Protein AF-A0A834DAV4-F1 (afdb_monomer_lite)

InterPro domains:
  IPR027073 5'-3' exoribonuclease [PTHR12341] (11-202)
  IPR041412 Xrn1, helical domain [PF17846] (49-202)

Structure (mmCIF, N/CA/C/O backbone):
data_AF-A0A834DAV4-F1
#
_entry.id   AF-A0A834DAV4-F1
#
loop_
_atom_site.group_PDB
_atom_site.id
_atom_site.type_symbol
_atom_site.label_atom_id
_atom_site.label_alt_id
_atom_site.label_comp_id
_atom_site.label_asym_id
_atom_site.label_entity_id
_atom_site.label_seq_id
_atom_site.pdbx_PDB_ins_code
_atom_site.Cartn_x
_atom_site.Cartn_y
_atom_site.Cartn_z
_atom_site.occupancy
_atom_site.B_iso_or_equiv
_atom_site.auth_seq_id
_atom_site.auth_comp_id
_atom_site.auth_asym_id
_atom_site.auth_atom_id
_atom_site.pdbx_PDB_model_num
ATOM 1 N N . MET A 1 1 ? -21.543 -25.242 -18.056 1.00 51.69 1 MET A N 1
ATOM 2 C CA . MET A 1 1 ? -21.067 -26.304 -17.140 1.00 51.69 1 MET A CA 1
ATOM 3 C C . MET A 1 1 ? -22.014 -26.368 -15.953 1.00 51.69 1 MET A C 1
ATOM 5 O O . MET A 1 1 ? -22.399 -25.315 -15.470 1.00 51.69 1 MET A O 1
ATOM 9 N N . SER A 1 2 ? -22.447 -27.563 -15.538 1.00 60.03 2 SER A N 1
ATOM 10 C CA . SER A 1 2 ? -23.365 -27.733 -14.397 1.00 60.03 2 SER A CA 1
ATOM 11 C C . SER A 1 2 ? -22.667 -27.377 -13.078 1.00 60.03 2 SER A C 1
ATOM 13 O O . SER A 1 2 ? -21.488 -27.689 -12.919 1.00 60.03 2 SER A O 1
ATOM 15 N N . ILE A 1 3 ? -23.386 -26.767 -12.129 1.00 62.50 3 ILE A N 1
ATOM 16 C CA . ILE A 1 3 ? -22.902 -26.415 -10.775 1.00 62.50 3 ILE A CA 1
ATOM 17 C C . ILE A 1 3 ? -22.269 -27.632 -10.075 1.00 62.50 3 ILE A C 1
ATOM 19 O O . ILE A 1 3 ? -21.216 -27.524 -9.452 1.00 62.50 3 ILE A O 1
ATOM 23 N N . ILE A 1 4 ? -22.832 -28.817 -10.315 1.00 68.12 4 ILE A N 1
ATOM 24 C CA . ILE A 1 4 ? -22.361 -30.104 -9.783 1.00 68.12 4 ILE A CA 1
ATOM 25 C C . ILE A 1 4 ? -20.950 -30.456 -10.294 1.00 68.12 4 ILE A C 1
ATOM 27 O O . ILE A 1 4 ? -20.169 -31.103 -9.597 1.00 68.12 4 ILE A O 1
ATOM 31 N N . GLN A 1 5 ? -20.598 -30.025 -11.510 1.00 53.84 5 GLN A N 1
ATOM 32 C CA . GLN A 1 5 ? -19.271 -30.253 -12.086 1.00 53.84 5 GLN A CA 1
ATOM 33 C C . GLN A 1 5 ? -18.218 -29.368 -11.403 1.00 53.84 5 GLN A C 1
ATOM 35 O O . GLN A 1 5 ? -17.127 -29.845 -11.099 1.00 53.84 5 GLN A O 1
ATOM 40 N N . MET A 1 6 ? -18.562 -28.111 -11.101 1.00 64.50 6 MET A N 1
ATOM 41 C CA . MET A 1 6 ? -17.663 -27.188 -10.399 1.00 64.50 6 MET A CA 1
ATOM 42 C C . MET A 1 6 ? -17.416 -27.623 -8.951 1.00 64.50 6 MET A C 1
ATOM 44 O O . MET A 1 6 ? -16.275 -27.583 -8.494 1.00 64.50 6 MET A O 1
ATOM 48 N N . GLU A 1 7 ? -18.443 -28.102 -8.241 1.00 66.50 7 GLU A N 1
ATOM 49 C CA . GLU A 1 7 ? -18.273 -28.638 -6.881 1.00 66.50 7 GLU A CA 1
ATOM 50 C C . GLU A 1 7 ? -17.397 -29.894 -6.858 1.00 66.50 7 GLU A C 1
ATOM 52 O O . GLU A 1 7 ? -16.486 -29.987 -6.033 1.00 66.50 7 GLU A O 1
ATOM 57 N N . LYS A 1 8 ? -17.580 -30.812 -7.819 1.00 68.75 8 LYS A N 1
ATOM 58 C CA . LYS A 1 8 ? -16.712 -31.993 -7.956 1.00 68.75 8 LYS A CA 1
ATOM 59 C C . LYS A 1 8 ? -15.264 -31.624 -8.255 1.00 68.75 8 LYS A C 1
ATOM 61 O O . LYS A 1 8 ? -14.354 -32.234 -7.694 1.00 68.75 8 LYS A O 1
ATOM 66 N N . GLU A 1 9 ? -15.024 -30.640 -9.118 1.00 69.69 9 GLU A N 1
ATOM 67 C CA . GLU A 1 9 ? -13.666 -30.170 -9.400 1.00 69.69 9 GLU A CA 1
ATOM 68 C C . GLU A 1 9 ? -13.027 -29.496 -8.180 1.00 69.69 9 GLU A C 1
ATOM 70 O O . GLU A 1 9 ? -11.840 -29.711 -7.918 1.00 69.69 9 GLU A O 1
ATOM 75 N N . ARG A 1 10 ? -13.810 -28.756 -7.384 1.00 67.25 10 ARG A N 1
ATOM 76 C CA . ARG A 1 10 ? -13.354 -28.129 -6.136 1.00 67.25 10 ARG A CA 1
ATOM 77 C C . ARG A 1 10 ? -12.989 -29.172 -5.075 1.00 67.25 10 ARG A C 1
ATOM 79 O O . ARG A 1 10 ? -11.910 -29.089 -4.485 1.00 67.25 10 ARG A O 1
ATOM 86 N N . GLU A 1 11 ? -13.810 -30.208 -4.896 1.00 70.00 11 GLU A N 1
ATOM 87 C CA . GLU A 1 11 ? -13.504 -31.334 -4.000 1.00 70.00 11 GLU A CA 1
ATOM 88 C C . GLU A 1 11 ? -12.298 -32.155 -4.469 1.00 70.00 11 GLU A C 1
ATOM 90 O O . GLU A 1 11 ? -11.466 -32.566 -3.655 1.00 70.00 11 GLU A O 1
ATOM 95 N N . LEU A 1 12 ? -12.165 -32.394 -5.777 1.00 65.62 12 LEU A N 1
ATOM 96 C CA . LEU A 1 12 ? -11.024 -33.118 -6.340 1.00 65.62 12 LEU A CA 1
ATOM 97 C C . LEU A 1 12 ? -9.718 -32.337 -6.164 1.00 65.62 12 LEU A C 1
ATOM 99 O O . LEU A 1 12 ? -8.702 -32.943 -5.810 1.00 65.62 12 LEU A O 1
ATOM 103 N N . ARG A 1 13 ? -9.739 -31.009 -6.341 1.00 65.38 13 ARG A N 1
ATOM 104 C CA . ARG A 1 13 ? -8.591 -30.132 -6.054 1.00 65.38 13 ARG A CA 1
ATOM 105 C C . ARG A 1 13 ? -8.224 -30.162 -4.571 1.00 65.38 13 ARG A C 1
ATOM 107 O O . ARG A 1 13 ? -7.056 -30.380 -4.250 1.00 65.38 13 ARG A O 1
ATOM 114 N N . PHE A 1 14 ? -9.211 -30.077 -3.678 1.00 62.59 14 PHE A N 1
ATOM 115 C CA . PHE A 1 14 ? -8.990 -30.174 -2.233 1.00 62.59 14 PHE A CA 1
ATOM 116 C C . PHE A 1 14 ? -8.409 -31.541 -1.821 1.00 62.59 14 PHE A C 1
ATOM 118 O O . PHE A 1 14 ? -7.424 -31.616 -1.088 1.00 62.59 14 PHE A O 1
ATOM 125 N N . ARG A 1 15 ? -8.926 -32.647 -2.375 1.00 58.00 15 ARG A N 1
ATOM 126 C CA . ARG A 1 15 ? -8.405 -34.006 -2.122 1.00 58.00 15 ARG A CA 1
ATOM 127 C C . ARG A 1 15 ? -7.003 -34.242 -2.685 1.00 58.00 15 ARG A C 1
ATOM 129 O O . ARG A 1 15 ? -6.257 -35.060 -2.139 1.00 58.00 15 ARG A O 1
ATOM 136 N N . ARG A 1 16 ? -6.643 -33.578 -3.787 1.00 56.94 16 ARG A N 1
ATOM 137 C CA . ARG A 1 16 ? -5.289 -33.630 -4.364 1.00 56.94 16 ARG A CA 1
ATOM 138 C C . ARG A 1 16 ? -4.299 -32.850 -3.492 1.00 56.94 16 ARG A C 1
ATOM 140 O O . ARG A 1 16 ? -3.181 -33.314 -3.295 1.00 56.94 16 ARG A O 1
ATOM 147 N N . PHE A 1 17 ? -4.752 -31.751 -2.886 1.00 50.38 17 PHE A N 1
ATOM 148 C CA . PHE A 1 17 ? -4.001 -30.982 -1.893 1.00 50.38 17 PHE A CA 1
ATOM 149 C C . PHE A 1 17 ? -3.752 -31.775 -0.596 1.00 50.38 17 PHE A C 1
ATOM 151 O O . PHE A 1 17 ? -2.614 -31.838 -0.132 1.00 50.38 17 PHE A O 1
ATOM 158 N N . SER A 1 18 ? -4.756 -32.482 -0.056 1.00 50.47 18 SER A N 1
ATOM 159 C CA . SER A 1 18 ? -4.581 -33.304 1.159 1.00 50.47 18 SER A CA 1
ATOM 160 C C . SER A 1 18 ? -3.592 -34.466 0.984 1.00 50.47 18 SER A C 1
ATOM 162 O O . SER A 1 18 ? -2.931 -34.855 1.943 1.00 50.47 18 SER A O 1
ATOM 164 N N . ARG A 1 19 ? -3.457 -35.018 -0.232 1.00 44.16 19 ARG A N 1
ATOM 165 C CA . ARG A 1 19 ? -2.537 -36.135 -0.517 1.00 44.16 19 ARG A CA 1
ATOM 166 C C . ARG A 1 19 ? -1.068 -35.721 -0.623 1.00 44.16 19 ARG A C 1
ATOM 168 O O . ARG A 1 19 ? -0.205 -36.511 -0.258 1.00 44.16 19 ARG A O 1
ATOM 175 N N . ASN A 1 20 ? -0.774 -34.489 -1.034 1.00 42.50 20 ASN A N 1
ATOM 176 C CA . ASN A 1 20 ? 0.607 -34.009 -1.166 1.00 42.50 20 ASN A CA 1
ATOM 177 C C . ASN A 1 20 ? 1.253 -33.583 0.170 1.00 42.50 20 ASN A C 1
ATOM 179 O O . ASN A 1 20 ? 2.425 -33.219 0.185 1.00 42.50 20 ASN A O 1
ATOM 183 N N . LYS A 1 21 ? 0.528 -33.659 1.299 1.00 45.28 21 LYS A N 1
ATOM 184 C CA . LYS A 1 21 ? 1.046 -33.339 2.645 1.00 45.28 21 LYS A CA 1
ATOM 185 C C . LYS A 1 21 ? 1.577 -34.558 3.424 1.00 45.28 21 LYS A C 1
ATOM 187 O O . LYS A 1 21 ? 1.948 -34.425 4.584 1.00 45.28 21 LYS A O 1
ATOM 192 N N . LEU A 1 22 ? 1.670 -35.732 2.796 1.00 36.97 22 LEU A N 1
ATOM 193 C CA . LEU A 1 22 ? 2.363 -36.908 3.340 1.00 36.97 22 LEU A CA 1
ATOM 194 C C . LEU A 1 22 ? 3.780 -37.010 2.751 1.00 36.97 22 LEU A C 1
ATOM 196 O O . LEU A 1 22 ? 4.128 -37.966 2.067 1.00 36.97 22 LEU A O 1
ATOM 200 N N . ILE A 1 23 ? 4.610 -36.000 3.020 1.00 34.94 23 ILE A N 1
ATOM 201 C CA . ILE A 1 23 ? 6.067 -36.154 2.961 1.00 34.94 23 ILE A CA 1
ATOM 202 C C . ILE A 1 23 ? 6.511 -36.464 4.389 1.00 34.94 23 ILE A C 1
ATOM 204 O O . ILE A 1 23 ? 6.337 -35.663 5.305 1.00 34.94 23 ILE A O 1
ATOM 208 N N . SER A 1 24 ? 7.013 -37.681 4.574 1.00 29.27 24 SER A N 1
ATOM 209 C CA . SER A 1 24 ? 7.481 -38.231 5.840 1.00 29.27 24 SER A CA 1
ATOM 210 C C . SER A 1 24 ? 8.585 -37.370 6.458 1.00 29.27 24 SER A C 1
ATOM 212 O O . SER A 1 24 ? 9.672 -37.251 5.890 1.00 29.27 24 SER A O 1
ATOM 214 N N . TYR A 1 25 ? 8.350 -36.847 7.660 1.00 23.45 25 TYR A N 1
ATOM 215 C CA . TYR A 1 25 ? 9.432 -36.436 8.551 1.00 23.45 25 TYR A CA 1
ATOM 216 C C . TYR A 1 25 ? 10.154 -37.698 9.041 1.00 23.45 25 TYR A C 1
ATOM 218 O O . TYR A 1 25 ? 9.679 -38.383 9.942 1.00 23.45 25 TYR A O 1
ATOM 226 N N . SER A 1 26 ? 11.293 -38.021 8.426 1.00 26.39 26 SER A N 1
ATOM 227 C CA . SER A 1 26 ? 12.244 -38.996 8.963 1.00 26.39 26 SER A CA 1
ATOM 228 C C . SER A 1 26 ? 13.345 -38.242 9.701 1.00 26.39 26 SER A C 1
ATOM 230 O O . SER A 1 26 ? 14.258 -37.695 9.083 1.00 26.39 26 SER A O 1
ATOM 232 N N . SER A 1 27 ? 13.267 -38.231 11.027 1.00 27.52 27 SER A N 1
ATOM 233 C CA . SER A 1 27 ? 14.331 -37.768 11.916 1.00 27.52 27 SER A CA 1
ATOM 234 C C . SER A 1 27 ? 15.595 -38.608 11.692 1.00 27.52 27 SER A C 1
ATOM 236 O O . SER A 1 27 ? 15.586 -39.812 11.942 1.00 27.52 27 SER A O 1
ATOM 238 N N . LYS A 1 28 ? 16.691 -37.999 11.226 1.00 28.41 28 LYS A N 1
ATOM 239 C CA . LYS A 1 28 ? 18.033 -38.603 11.291 1.00 28.41 28 LYS A CA 1
ATOM 240 C C . LYS A 1 28 ? 18.789 -37.995 12.479 1.00 28.41 28 LYS A C 1
ATOM 242 O O . LYS A 1 28 ? 18.906 -36.771 12.524 1.00 28.41 28 LYS A O 1
ATOM 247 N N . PRO A 1 29 ? 19.284 -38.799 13.436 1.00 27.34 29 PRO A N 1
ATOM 248 C CA . PRO A 1 29 ? 20.088 -38.292 14.536 1.00 27.34 29 PRO A CA 1
ATOM 249 C C . PRO A 1 29 ? 21.519 -37.964 14.093 1.00 27.34 29 PRO A C 1
ATOM 251 O O . PRO A 1 29 ? 22.099 -38.594 13.209 1.00 27.34 29 PRO A O 1
ATOM 254 N N . MET A 1 30 ? 22.053 -36.942 14.753 1.00 27.06 30 MET A N 1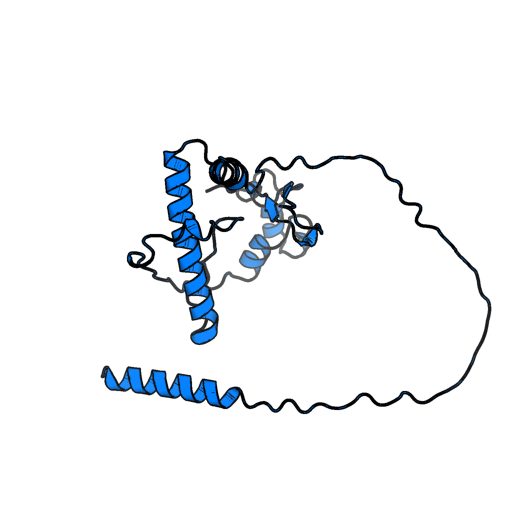
ATOM 255 C CA . MET A 1 30 ? 23.388 -36.367 14.634 1.00 27.06 30 MET A CA 1
ATOM 256 C C . MET A 1 30 ? 24.474 -37.409 14.962 1.00 27.06 30 MET A C 1
ATOM 258 O O . MET A 1 30 ? 24.457 -37.984 16.048 1.00 27.06 30 MET A O 1
ATOM 262 N N . SER A 1 31 ? 25.425 -37.640 14.048 1.00 30.66 31 SER A N 1
ATOM 263 C CA . SER A 1 31 ? 26.577 -38.529 14.266 1.00 30.66 31 SER A CA 1
ATOM 264 C C . SER A 1 31 ? 27.885 -37.884 13.793 1.00 30.66 31 SER A C 1
ATOM 266 O O . SER A 1 31 ? 28.116 -37.751 12.598 1.00 30.66 31 SER A O 1
ATOM 268 N N . GLN A 1 32 ? 28.687 -37.493 14.787 1.00 27.30 32 GLN A N 1
ATOM 269 C CA . GLN A 1 32 ? 30.148 -37.615 14.942 1.00 27.30 32 GLN A CA 1
ATOM 270 C C . GLN A 1 32 ? 31.076 -37.360 13.731 1.00 27.30 32 GLN A C 1
ATOM 272 O O . GLN A 1 32 ? 31.129 -38.134 12.781 1.00 27.30 32 GLN A O 1
ATOM 277 N N . ASN A 1 33 ? 31.912 -36.319 13.863 1.00 31.66 33 ASN A N 1
ATOM 278 C CA . ASN A 1 33 ? 33.100 -36.067 13.037 1.00 31.66 33 ASN A CA 1
ATOM 279 C C . ASN A 1 33 ? 34.268 -37.005 13.425 1.00 31.66 33 ASN A C 1
ATOM 281 O O . ASN A 1 33 ? 34.435 -37.271 14.619 1.00 31.66 33 ASN A O 1
ATOM 285 N N . PRO A 1 34 ? 35.125 -37.438 12.477 1.00 34.03 34 PRO A N 1
ATOM 286 C CA . PRO A 1 34 ? 36.364 -38.157 12.779 1.00 34.03 34 PRO A CA 1
ATOM 287 C C . PRO A 1 34 ? 37.565 -37.203 13.022 1.00 34.03 34 PRO A C 1
ATOM 289 O O . PRO A 1 34 ? 37.498 -36.035 12.630 1.00 34.03 34 PRO A O 1
ATOM 292 N N . PRO A 1 35 ? 38.662 -37.669 13.664 1.00 32.78 35 PRO A N 1
ATOM 293 C CA . PRO A 1 35 ? 39.724 -36.802 14.188 1.00 32.78 35 PRO A CA 1
ATOM 294 C C . PRO A 1 35 ? 41.023 -36.729 13.349 1.00 32.78 35 PRO A C 1
ATOM 296 O O . PRO A 1 35 ? 41.361 -37.663 12.628 1.00 32.78 35 PRO A O 1
ATOM 299 N N . ASN A 1 36 ? 41.791 -35.661 13.643 1.00 30.02 36 ASN A N 1
ATOM 300 C CA . ASN A 1 36 ? 43.249 -35.425 13.493 1.00 30.02 36 ASN A CA 1
ATOM 301 C C . ASN A 1 36 ? 43.819 -35.201 12.068 1.00 30.02 36 ASN A C 1
ATOM 303 O O . ASN A 1 36 ? 43.367 -35.811 11.116 1.00 30.02 36 ASN A O 1
ATOM 307 N N . SER A 1 37 ? 44.822 -34.338 11.821 1.00 29.34 37 SER A N 1
ATOM 308 C CA . SER A 1 37 ? 45.922 -33.844 12.675 1.00 29.34 37 SER A CA 1
ATOM 309 C C . SER A 1 37 ? 46.543 -32.503 12.209 1.00 29.34 37 SER A C 1
ATOM 311 O O . SER A 1 37 ? 46.790 -32.320 11.023 1.00 29.34 37 SER A O 1
ATOM 313 N N . LEU A 1 38 ? 46.873 -31.653 13.193 1.00 26.12 38 LEU A N 1
ATOM 314 C CA . LEU A 1 38 ? 48.072 -30.802 13.383 1.00 26.12 38 LEU A CA 1
ATOM 315 C C . LEU A 1 38 ? 48.758 -30.104 12.185 1.00 26.12 38 LEU A C 1
ATOM 317 O O . LEU A 1 38 ? 49.447 -30.739 11.394 1.00 26.12 38 LEU A O 1
ATOM 321 N N . ASN A 1 39 ? 48.794 -28.764 12.237 1.00 27.41 39 ASN A N 1
ATOM 322 C CA . ASN A 1 39 ? 50.072 -28.041 12.288 1.00 27.41 39 ASN A CA 1
ATOM 323 C C . ASN A 1 39 ? 49.925 -26.668 12.972 1.00 27.41 39 ASN A C 1
ATOM 325 O O . ASN A 1 39 ? 48.984 -25.922 12.715 1.00 27.41 39 ASN A O 1
ATOM 329 N N . GLN A 1 40 ? 50.849 -26.389 13.891 1.00 23.59 40 GLN A N 1
ATOM 330 C CA . GLN A 1 40 ? 50.946 -25.188 14.724 1.00 23.59 40 GLN A CA 1
ATOM 331 C C . GLN A 1 40 ? 51.650 -24.056 13.962 1.00 23.59 40 GLN A C 1
ATOM 333 O O . GLN A 1 40 ? 52.611 -24.334 13.253 1.00 23.59 40 GLN A O 1
ATOM 338 N N . SER A 1 41 ? 51.264 -22.795 14.193 1.00 27.03 41 SER A N 1
ATOM 339 C CA . SER A 1 41 ? 52.201 -21.779 14.706 1.00 27.03 41 SER A CA 1
ATOM 340 C C . SER A 1 41 ? 51.514 -20.438 15.013 1.00 27.03 41 SER A C 1
ATOM 342 O O . SER A 1 41 ? 50.825 -19.867 14.174 1.00 27.03 41 SER A O 1
ATOM 344 N N . SER A 1 42 ? 51.849 -19.927 16.204 1.00 27.42 42 SER A N 1
ATOM 345 C CA . SER A 1 42 ? 51.945 -18.520 16.642 1.00 27.42 42 SER A CA 1
ATOM 346 C C . SER A 1 42 ? 50.684 -17.646 16.733 1.00 27.42 42 SER A C 1
ATOM 348 O O . SER A 1 42 ? 50.169 -17.123 15.750 1.00 27.42 42 SER A O 1
ATOM 350 N N . ALA A 1 43 ? 50.291 -17.424 17.990 1.00 26.67 43 ALA A N 1
ATOM 351 C CA . ALA A 1 43 ? 49.326 -16.453 18.479 1.00 26.67 43 ALA A CA 1
ATOM 352 C C . ALA A 1 43 ? 49.802 -15.000 18.313 1.00 26.67 43 ALA A C 1
ATOM 354 O O . ALA A 1 43 ? 50.964 -14.686 18.574 1.00 26.67 43 ALA A O 1
ATOM 355 N N . VAL A 1 44 ? 48.864 -14.117 17.963 1.00 27.95 44 VAL A N 1
ATOM 356 C CA . VAL A 1 44 ? 48.928 -12.680 18.248 1.00 27.95 44 VAL A CA 1
ATOM 357 C C . VAL A 1 44 ? 47.553 -12.281 18.780 1.00 27.95 44 VAL A C 1
ATOM 359 O O . VAL A 1 44 ? 46.574 -12.241 18.036 1.00 27.95 44 VAL A O 1
ATOM 362 N N . ASP A 1 45 ? 47.484 -12.044 20.086 1.00 26.64 45 ASP A N 1
ATOM 363 C CA . ASP A 1 45 ? 46.301 -11.555 20.786 1.00 26.64 45 ASP A CA 1
ATOM 364 C C . ASP A 1 45 ? 46.032 -10.093 20.396 1.00 26.64 45 ASP A C 1
ATOM 366 O O . ASP A 1 45 ? 46.784 -9.191 20.763 1.00 26.64 45 ASP A O 1
ATOM 370 N N . ILE A 1 46 ? 44.940 -9.837 19.670 1.00 34.53 46 ILE A N 1
ATOM 371 C CA . ILE A 1 46 ? 44.350 -8.496 19.561 1.00 34.53 46 ILE A CA 1
ATOM 372 C C . ILE A 1 46 ? 43.043 -8.520 20.342 1.00 34.53 46 ILE A C 1
ATOM 374 O O . ILE A 1 46 ? 41.962 -8.807 19.832 1.00 34.53 46 ILE A O 1
ATOM 378 N N . GLN A 1 47 ? 43.172 -8.235 21.630 1.00 32.66 47 GLN A N 1
ATOM 379 C CA . GLN A 1 47 ? 42.063 -8.022 22.540 1.00 32.66 47 GLN A CA 1
ATOM 380 C C . GLN A 1 47 ? 41.598 -6.566 22.410 1.00 32.66 47 GLN A C 1
ATOM 382 O O . GLN A 1 47 ? 41.916 -5.720 23.241 1.00 32.66 47 GLN A O 1
ATOM 387 N N . THR A 1 48 ? 40.857 -6.242 21.348 1.00 28.58 48 THR A N 1
ATOM 388 C CA . THR A 1 48 ? 40.152 -4.954 21.279 1.00 28.58 48 THR A CA 1
ATOM 389 C C . THR A 1 48 ? 38.810 -5.091 21.985 1.00 28.58 48 THR A C 1
ATOM 391 O O . THR A 1 48 ? 37.824 -5.568 21.427 1.00 28.58 48 THR A O 1
ATOM 394 N N . GLN A 1 49 ? 38.798 -4.670 23.250 1.00 30.48 49 GLN A N 1
ATOM 395 C CA . GLN A 1 49 ? 37.593 -4.291 23.979 1.00 30.48 49 GLN A CA 1
ATOM 396 C C . GLN A 1 49 ? 36.758 -3.337 23.111 1.00 30.48 49 GLN A C 1
ATOM 398 O O . GLN A 1 49 ? 37.165 -2.202 22.869 1.00 30.48 49 GLN A O 1
ATOM 403 N N . MET A 1 50 ? 35.565 -3.758 22.681 1.00 28.80 50 MET A N 1
ATOM 404 C CA . MET A 1 50 ? 34.517 -2.803 22.322 1.00 28.80 50 MET A CA 1
ATOM 405 C C . MET A 1 50 ? 34.025 -2.163 23.619 1.00 28.80 50 MET A C 1
ATOM 407 O O . MET A 1 50 ? 33.082 -2.625 24.256 1.00 28.80 50 MET A O 1
ATOM 411 N N . HIS A 1 51 ? 34.733 -1.118 24.034 1.00 26.52 51 HIS A N 1
ATOM 412 C CA . HIS A 1 51 ? 34.261 -0.161 25.014 1.00 26.52 51 HIS A CA 1
ATOM 413 C C . HIS A 1 51 ? 33.010 0.505 24.434 1.00 26.52 51 HIS A C 1
ATOM 415 O O . HIS A 1 51 ? 33.082 1.229 23.440 1.00 26.52 51 HIS A O 1
ATOM 421 N N . CYS A 1 52 ? 31.854 0.225 25.031 1.00 30.81 52 CYS A N 1
ATOM 422 C CA . CYS A 1 52 ? 30.594 0.872 24.703 1.00 30.81 52 CYS A CA 1
ATOM 423 C C . CYS A 1 52 ? 30.772 2.378 24.926 1.00 30.81 52 CYS A C 1
ATOM 425 O O . CYS A 1 52 ? 30.862 2.828 26.066 1.00 30.81 52 CYS A O 1
ATOM 427 N N . ILE A 1 53 ? 30.872 3.163 23.855 1.00 33.78 53 ILE A N 1
ATOM 428 C CA . ILE A 1 53 ? 30.731 4.612 23.969 1.00 33.78 53 ILE A CA 1
ATOM 429 C C . ILE A 1 53 ? 29.232 4.878 24.069 1.00 33.78 53 ILE A C 1
ATOM 431 O O . ILE A 1 53 ? 28.526 4.987 23.068 1.00 33.78 53 ILE A O 1
ATOM 435 N N . ASP A 1 54 ? 28.759 4.909 25.312 1.00 43.09 54 ASP A N 1
ATOM 436 C CA . ASP A 1 54 ? 27.474 5.477 25.690 1.00 43.09 54 ASP A CA 1
ATOM 437 C C . ASP A 1 54 ? 27.506 6.970 25.342 1.00 43.09 54 ASP A C 1
ATOM 439 O O . ASP A 1 54 ? 28.113 7.788 26.033 1.00 43.09 54 ASP A O 1
ATOM 443 N N . THR A 1 55 ? 26.941 7.311 24.186 1.00 33.31 55 THR A N 1
ATOM 444 C CA . THR A 1 55 ? 26.716 8.696 23.779 1.00 33.31 55 THR A CA 1
ATOM 445 C C . THR A 1 55 ? 25.274 8.850 23.334 1.00 33.31 55 THR A C 1
ATOM 447 O O . THR A 1 55 ? 24.890 8.463 22.235 1.00 33.31 55 THR A O 1
ATOM 450 N N . GLY A 1 56 ? 24.487 9.473 24.208 1.00 33.66 56 GLY A N 1
ATOM 451 C CA . GLY A 1 56 ? 23.286 10.203 23.825 1.00 33.66 56 GLY A CA 1
ATOM 452 C C . GLY A 1 56 ? 21.986 9.437 24.014 1.00 33.66 56 GLY A C 1
ATOM 453 O O . GLY A 1 56 ? 21.452 8.828 23.091 1.00 33.66 56 GLY A O 1
ATOM 454 N N . THR A 1 57 ? 21.408 9.594 25.200 1.00 38.66 57 THR A N 1
ATOM 455 C CA . THR A 1 57 ? 19.984 9.441 25.498 1.00 38.66 57 THR A CA 1
ATOM 456 C C . THR A 1 57 ? 19.116 10.328 24.592 1.00 38.66 57 THR A C 1
ATOM 458 O O . THR A 1 57 ? 18.550 11.327 25.024 1.00 38.66 57 THR A O 1
ATOM 461 N N . ASN A 1 58 ? 18.909 9.932 23.337 1.00 43.84 58 ASN A N 1
ATOM 462 C CA . ASN A 1 58 ? 17.664 10.255 22.646 1.00 43.84 58 ASN A CA 1
ATOM 463 C C . ASN A 1 58 ? 16.636 9.219 23.090 1.00 43.84 58 ASN A C 1
ATOM 465 O O . ASN A 1 58 ? 16.336 8.267 22.369 1.00 43.84 58 ASN A O 1
ATOM 469 N N . ALA A 1 59 ? 16.139 9.372 24.321 1.00 46.03 59 ALA A N 1
ATOM 470 C CA . ALA A 1 59 ? 14.946 8.666 24.753 1.00 46.03 59 ALA A CA 1
ATOM 471 C C . ALA A 1 59 ? 13.837 9.058 23.771 1.00 46.03 59 ALA A C 1
ATOM 473 O O . ALA A 1 59 ? 13.322 10.173 23.819 1.00 46.03 59 ALA A O 1
ATOM 474 N N . ASN A 1 60 ? 13.550 8.179 22.812 1.00 59.59 60 ASN A N 1
ATOM 475 C CA . ASN A 1 60 ? 12.453 8.355 21.879 1.00 59.59 60 ASN A CA 1
ATOM 476 C C . ASN A 1 60 ? 11.181 8.363 22.732 1.00 59.59 60 ASN A C 1
ATOM 478 O O . ASN A 1 60 ? 10.756 7.320 23.227 1.00 59.59 60 ASN A O 1
ATOM 482 N N . VAL A 1 61 ? 10.685 9.562 23.044 1.00 71.81 61 VAL A N 1
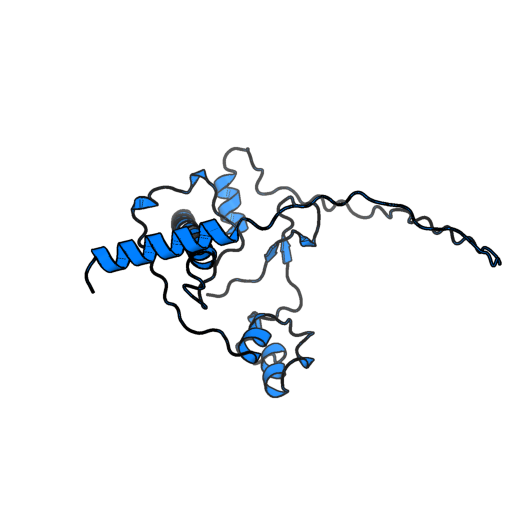ATOM 483 C CA . VAL A 1 61 ? 9.530 9.743 23.919 1.00 71.81 61 VAL A CA 1
ATOM 484 C C . VAL A 1 61 ? 8.360 9.042 23.248 1.00 71.81 61 VAL A C 1
ATOM 486 O O . VAL A 1 61 ? 8.004 9.397 22.127 1.00 71.81 61 VAL A O 1
ATOM 489 N N . ASP A 1 62 ? 7.772 8.053 23.923 1.00 81.69 62 ASP A N 1
ATOM 490 C CA . ASP A 1 62 ? 6.557 7.400 23.444 1.00 81.69 62 ASP A CA 1
ATOM 491 C C . ASP A 1 62 ? 5.426 8.437 23.398 1.00 81.69 62 ASP A C 1
ATOM 493 O O . ASP A 1 62 ? 4.866 8.837 24.421 1.00 81.69 62 ASP A O 1
ATOM 497 N N . LYS A 1 63 ? 5.148 8.931 22.191 1.00 83.69 63 LYS A N 1
ATOM 498 C CA . LYS A 1 63 ? 4.112 9.931 21.919 1.00 83.69 63 LYS A CA 1
ATOM 499 C C . LYS A 1 63 ? 2.713 9.322 21.941 1.00 83.69 63 LYS A C 1
ATOM 501 O O . LYS A 1 63 ? 1.757 9.998 22.323 1.00 83.69 63 LYS A O 1
ATOM 506 N N . ILE A 1 64 ? 2.593 8.048 21.571 1.00 85.75 64 ILE A N 1
ATOM 507 C CA . ILE A 1 64 ? 1.310 7.351 21.466 1.00 85.75 64 ILE A CA 1
ATOM 508 C C . ILE A 1 64 ? 0.811 6.965 22.857 1.00 85.75 64 ILE A C 1
ATOM 510 O O . ILE A 1 64 ? -0.376 7.149 23.153 1.00 85.75 64 ILE A O 1
ATOM 514 N N . LYS A 1 65 ? 1.711 6.489 23.727 1.00 88.44 65 LYS A N 1
ATOM 515 C CA . LYS A 1 65 ? 1.403 6.033 25.091 1.00 88.44 65 LYS A CA 1
ATOM 516 C C . LYS A 1 65 ? 0.266 5.017 25.095 1.00 88.44 65 LYS A C 1
ATOM 518 O O . LYS A 1 65 ? -0.856 5.301 25.531 1.00 88.44 65 LYS A O 1
ATOM 523 N N . LEU A 1 66 ? 0.543 3.844 24.530 1.00 86.94 66 LEU A N 1
ATOM 524 C CA . LEU A 1 66 ? -0.433 2.757 24.448 1.00 86.94 66 LEU A CA 1
ATOM 525 C C . LEU A 1 66 ? -0.940 2.385 25.852 1.00 86.94 66 LEU A C 1
ATOM 527 O O . LEU A 1 66 ? -0.152 2.157 26.764 1.00 86.94 66 LEU A O 1
ATOM 531 N N . GLY A 1 67 ? -2.265 2.318 26.017 1.00 85.25 67 GLY A N 1
ATOM 532 C CA . GLY A 1 67 ? -2.917 1.990 27.293 1.00 85.25 67 GLY A CA 1
ATOM 533 C C . GLY A 1 67 ? -3.392 3.196 28.114 1.00 85.25 67 GLY A C 1
ATOM 534 O O . GLY A 1 67 ? -4.225 3.024 29.001 1.00 85.25 67 GLY A O 1
ATOM 535 N N . GLU A 1 68 ? -2.958 4.418 27.795 1.00 91.88 68 GLU A N 1
ATOM 536 C CA . GLU A 1 68 ? -3.471 5.640 28.432 1.00 91.88 68 GLU A CA 1
ATOM 537 C C . GLU A 1 68 ? -4.707 6.189 27.708 1.00 91.88 68 GLU A C 1
ATOM 539 O O . GLU A 1 68 ? -4.811 6.092 26.489 1.00 91.88 68 GLU A O 1
ATOM 544 N N . LYS A 1 69 ? -5.631 6.850 28.418 1.00 92.69 69 LYS A N 1
ATOM 545 C CA . LYS A 1 69 ? -6.819 7.463 27.791 1.00 92.69 69 LYS A CA 1
ATOM 546 C C . LYS A 1 69 ? -6.422 8.318 26.570 1.00 92.69 69 LYS A C 1
ATOM 548 O O . LYS A 1 69 ? -5.490 9.122 26.639 1.00 92.69 69 LYS A O 1
ATOM 553 N N . GLY A 1 70 ? -7.119 8.129 25.450 1.00 88.38 70 GLY A N 1
ATOM 554 C CA . GLY A 1 70 ? -6.834 8.833 24.195 1.00 88.38 70 GLY A CA 1
ATOM 555 C C . GLY A 1 70 ? -5.707 8.227 23.336 1.00 88.38 70 GLY A C 1
ATOM 556 O O . GLY A 1 70 ? -5.217 8.889 22.424 1.00 88.38 70 GLY A O 1
ATOM 557 N N . TRP A 1 71 ? -5.205 7.025 23.660 1.00 90.06 71 TRP A N 1
ATOM 558 C CA . TRP A 1 71 ? -4.079 6.404 22.941 1.00 90.06 71 TRP A CA 1
ATOM 559 C C . TRP A 1 71 ? -4.389 6.096 21.475 1.00 90.06 71 TRP A C 1
ATOM 561 O O . TRP A 1 71 ? -3.494 6.147 20.633 1.00 90.06 71 TRP A O 1
ATOM 571 N N . LYS A 1 72 ? -5.646 5.775 21.165 1.00 87.69 72 LYS A N 1
ATOM 572 C CA . LYS A 1 72 ? -6.066 5.353 19.830 1.00 87.69 72 LYS A CA 1
ATOM 573 C C . LYS A 1 72 ? -6.092 6.544 18.878 1.00 87.69 72 LYS A C 1
ATOM 575 O O . LYS A 1 72 ? -5.535 6.478 17.789 1.00 87.69 72 LYS A O 1
ATOM 580 N N . GLU A 1 73 ? -6.637 7.659 19.340 1.00 87.88 73 GLU A N 1
ATOM 581 C CA . GLU A 1 73 ? -6.676 8.940 18.643 1.00 87.88 73 GLU A CA 1
ATOM 582 C C . GLU A 1 73 ? -5.255 9.448 18.369 1.00 87.88 73 GLU A C 1
ATOM 584 O O . GLU A 1 73 ? -4.939 9.813 17.238 1.00 87.88 73 GLU A O 1
ATOM 589 N N . ARG A 1 74 ? -4.358 9.380 19.367 1.00 90.12 74 ARG A N 1
ATOM 590 C CA . ARG A 1 74 ? -2.936 9.727 19.182 1.00 90.12 74 ARG A CA 1
ATOM 591 C C . ARG A 1 74 ? -2.247 8.825 18.162 1.00 90.12 74 ARG A C 1
ATOM 593 O O . ARG A 1 74 ? -1.494 9.325 17.333 1.00 90.12 74 ARG A O 1
ATOM 600 N N . PHE A 1 75 ? -2.510 7.517 18.200 1.00 90.25 75 PHE A N 1
ATOM 601 C CA . PHE A 1 75 ? -1.943 6.577 17.236 1.00 90.25 75 PHE A CA 1
ATOM 602 C C . PHE A 1 75 ? -2.346 6.928 15.803 1.00 90.25 75 PHE A C 1
ATOM 604 O O . PHE A 1 75 ? -1.479 7.016 14.938 1.00 90.25 75 PHE A O 1
ATOM 611 N N . TYR A 1 76 ? -3.637 7.152 15.54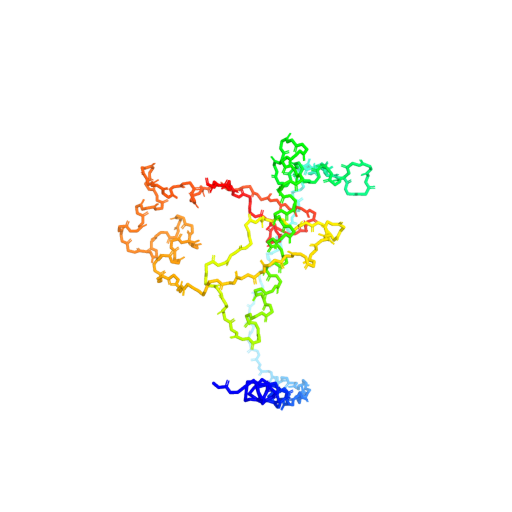6 1.00 88.56 76 TYR A N 1
ATOM 612 C CA . TYR A 1 76 ? -4.105 7.459 14.195 1.00 88.56 76 TYR A CA 1
ATOM 613 C C . TYR A 1 76 ? -3.645 8.832 13.709 1.00 88.56 76 TYR A C 1
ATOM 615 O O . TYR A 1 76 ? -3.177 8.939 12.577 1.00 88.56 76 TYR A O 1
ATOM 623 N N . ALA A 1 77 ? -3.673 9.850 14.570 1.00 88.00 77 ALA A N 1
ATOM 624 C CA . ALA A 1 77 ? -3.146 11.170 14.233 1.00 88.00 77 ALA A CA 1
ATOM 625 C C . ALA A 1 77 ? -1.648 11.119 13.881 1.00 88.00 77 ALA A C 1
ATOM 627 O O . ALA A 1 77 ? -1.209 11.756 12.928 1.00 88.00 77 ALA A O 1
ATOM 628 N N . GLU A 1 78 ? -0.854 10.331 14.614 1.00 87.88 78 GLU A N 1
ATOM 629 C CA . GLU A 1 78 ? 0.590 10.240 14.381 1.00 87.88 78 GLU A CA 1
ATOM 630 C C . GLU A 1 78 ? 0.961 9.336 13.197 1.00 87.88 78 GLU A C 1
ATOM 632 O O . GLU A 1 78 ? 1.836 9.688 12.410 1.00 87.88 78 GLU A O 1
ATOM 637 N N . LYS A 1 79 ? 0.347 8.152 13.083 1.00 88.19 79 LYS A N 1
ATOM 638 C CA . LYS A 1 79 ? 0.768 7.108 12.129 1.00 88.19 79 LYS A CA 1
ATOM 639 C C . LYS A 1 79 ? 0.064 7.178 10.780 1.00 88.19 79 LYS A C 1
ATOM 641 O O . LYS A 1 79 ? 0.603 6.674 9.797 1.00 88.19 79 LYS A O 1
ATOM 646 N N . PHE A 1 80 ? -1.125 7.771 10.745 1.00 85.81 80 PHE A N 1
ATOM 647 C CA . PHE A 1 80 ? -1.924 7.942 9.532 1.00 85.81 80 PHE A CA 1
ATOM 648 C C . PHE A 1 80 ? -2.056 9.416 9.126 1.00 85.81 80 PHE A C 1
ATOM 650 O O . PHE A 1 80 ? -2.722 9.700 8.137 1.00 85.81 80 PHE A O 1
ATOM 657 N N . GLU A 1 81 ? -1.420 10.333 9.869 1.00 84.19 81 GLU A N 1
ATOM 658 C CA . GLU A 1 81 ? -1.355 11.776 9.584 1.00 84.19 81 GLU A CA 1
ATOM 659 C C . GLU A 1 81 ? -2.733 12.459 9.453 1.00 84.19 81 GLU A C 1
ATOM 661 O O . GLU A 1 81 ? -2.850 13.529 8.854 1.00 84.19 81 GLU A O 1
ATOM 666 N N . ALA A 1 82 ? -3.777 11.866 10.046 1.00 80.06 82 ALA A N 1
ATOM 667 C CA . ALA A 1 82 ? -5.142 12.385 10.004 1.00 80.06 82 ALA A CA 1
ATOM 668 C C . ALA A 1 82 ? -5.251 13.721 10.759 1.00 80.06 82 ALA A C 1
ATOM 670 O O . ALA A 1 82 ? -4.898 13.802 11.939 1.00 80.06 82 ALA A O 1
ATOM 671 N N . GLN A 1 83 ? -5.757 14.761 10.090 1.00 79.31 83 GLN A N 1
ATOM 672 C CA . GLN A 1 83 ? -5.832 16.121 10.645 1.00 79.31 83 GLN A CA 1
ATOM 673 C C . GLN A 1 83 ? -7.178 16.415 11.313 1.00 79.31 83 GLN A C 1
ATOM 675 O O . GLN A 1 83 ? -7.263 17.257 12.207 1.00 79.31 83 GLN A O 1
ATOM 680 N N . THR A 1 84 ? -8.240 15.735 10.876 1.00 86.06 84 THR A N 1
ATOM 681 C CA . THR A 1 84 ? -9.610 15.929 11.375 1.00 86.06 84 THR A CA 1
ATOM 682 C C . THR A 1 84 ? -10.234 14.607 11.815 1.00 86.06 84 THR A C 1
ATOM 684 O O . THR A 1 84 ? -9.817 13.534 11.379 1.00 86.06 84 THR A O 1
ATOM 687 N N . GLU A 1 85 ? -11.243 14.674 12.683 1.00 83.56 85 GLU A N 1
ATOM 688 C CA . GLU A 1 85 ? -11.954 13.489 13.178 1.00 83.56 85 GLU A CA 1
ATOM 689 C C . GLU A 1 85 ? -12.667 12.734 12.041 1.00 83.56 85 GLU A C 1
ATOM 691 O O . GLU A 1 85 ? -12.511 11.519 11.916 1.00 83.56 85 GLU A O 1
ATOM 696 N N . ASP A 1 86 ? -13.334 13.460 11.138 1.00 86.38 86 ASP A N 1
ATOM 697 C CA . ASP A 1 86 ? -13.998 12.884 9.959 1.00 86.38 86 ASP A CA 1
ATOM 698 C C . ASP A 1 86 ? -13.003 12.200 9.006 1.00 86.38 86 ASP A C 1
ATOM 700 O O . ASP A 1 86 ? -13.260 11.121 8.461 1.00 86.38 86 ASP A O 1
ATOM 704 N N . GLU A 1 87 ? -11.835 12.813 8.799 1.00 86.31 87 GLU A N 1
ATOM 705 C CA . GLU A 1 87 ? -10.767 12.221 7.997 1.00 86.31 87 GLU A CA 1
ATOM 706 C C . GLU A 1 87 ? -10.201 10.963 8.656 1.00 86.31 87 GLU A C 1
ATOM 708 O O . GLU A 1 87 ? -9.999 9.961 7.967 1.00 86.31 87 GLU A O 1
ATOM 713 N N . CYS A 1 88 ? -9.995 10.996 9.973 1.00 86.69 88 CYS A N 1
ATOM 714 C CA . CYS A 1 88 ? -9.537 9.852 10.750 1.00 86.69 88 CYS A CA 1
ATOM 715 C C . CYS A 1 88 ? -10.501 8.671 10.600 1.00 86.69 88 CYS A C 1
ATOM 717 O O . CYS A 1 88 ? -10.068 7.576 10.239 1.00 86.69 88 CYS A O 1
ATOM 719 N N . GLU A 1 89 ? -11.810 8.886 10.774 1.00 88.44 89 GLU A N 1
ATOM 720 C CA . GLU A 1 89 ? -12.808 7.832 10.560 1.00 88.44 89 GLU A CA 1
ATOM 721 C C . GLU A 1 89 ? -12.781 7.282 9.129 1.00 88.44 89 GLU A C 1
ATOM 723 O O . GLU A 1 89 ? -12.851 6.066 8.923 1.00 88.44 89 GLU A O 1
ATOM 728 N N . ARG A 1 90 ? -12.670 8.154 8.122 1.00 89.56 90 ARG A N 1
ATOM 729 C CA . ARG A 1 90 ? -12.624 7.736 6.715 1.00 89.56 90 ARG A CA 1
ATOM 730 C C . ARG A 1 90 ? -11.384 6.894 6.415 1.00 89.56 90 ARG A C 1
ATOM 732 O O . ARG A 1 90 ? -11.508 5.836 5.791 1.00 89.56 90 ARG A O 1
ATOM 739 N N . ILE A 1 91 ? -10.209 7.347 6.855 1.00 89.62 91 ILE A N 1
ATOM 740 C CA . ILE A 1 91 ? -8.945 6.616 6.703 1.00 89.62 91 ILE A CA 1
ATOM 741 C C . ILE A 1 91 ? -9.032 5.281 7.435 1.00 89.62 91 ILE A C 1
ATOM 743 O O . ILE A 1 91 ? -8.656 4.258 6.872 1.00 89.62 91 ILE A O 1
ATOM 747 N N . LEU A 1 92 ? -9.587 5.268 8.645 1.00 91.06 92 LEU A N 1
ATOM 748 C CA . LEU A 1 92 ? -9.740 4.064 9.447 1.00 91.06 92 LEU A CA 1
ATOM 749 C C . LEU A 1 92 ? -10.619 3.020 8.755 1.00 91.06 92 LEU A C 1
ATOM 751 O O . LEU A 1 92 ? -10.210 1.868 8.607 1.00 91.06 92 LEU A O 1
ATOM 755 N N . ARG A 1 93 ? -11.805 3.420 8.284 1.00 92.00 93 ARG A N 1
ATOM 756 C CA . ARG A 1 93 ? -12.711 2.523 7.548 1.00 92.00 93 ARG A CA 1
ATOM 757 C C . ARG A 1 93 ? -12.048 1.990 6.280 1.00 92.00 93 ARG A C 1
ATOM 759 O O . ARG A 1 93 ? -12.182 0.805 5.971 1.00 92.00 93 ARG A O 1
ATOM 766 N N . ASN A 1 94 ? -11.302 2.835 5.565 1.00 93.69 94 ASN A N 1
ATOM 767 C CA . ASN A 1 94 ? -10.562 2.405 4.383 1.00 93.69 94 ASN A CA 1
ATOM 768 C C . ASN A 1 94 ? -9.428 1.427 4.735 1.00 93.69 94 ASN A C 1
ATOM 770 O O . ASN A 1 94 ? -9.327 0.379 4.103 1.00 93.69 94 ASN A O 1
ATOM 774 N N . ALA A 1 95 ? -8.644 1.705 5.778 1.00 94.56 95 ALA A N 1
ATOM 775 C CA . ALA A 1 95 ? -7.571 0.838 6.255 1.00 94.56 95 ALA A CA 1
ATOM 776 C C . ALA A 1 95 ? -8.098 -0.537 6.674 1.00 94.56 95 ALA A C 1
ATOM 778 O O . ALA A 1 95 ? -7.541 -1.551 6.259 1.00 94.56 95 ALA A O 1
ATOM 779 N N . VAL A 1 96 ? -9.212 -0.595 7.412 1.00 95.56 96 VAL A N 1
ATOM 780 C CA . VAL A 1 96 ? -9.887 -1.856 7.765 1.00 95.56 96 VAL A CA 1
ATOM 781 C C . VAL A 1 96 ? -10.338 -2.605 6.513 1.00 95.56 96 VAL A C 1
ATOM 783 O O . VAL A 1 96 ? -10.030 -3.790 6.368 1.00 95.56 96 VAL A O 1
ATOM 786 N N . SER A 1 97 ? -11.003 -1.920 5.578 1.00 96.00 97 SER A N 1
ATOM 787 C CA . SER A 1 97 ? -11.433 -2.521 4.311 1.00 96.00 97 SER A CA 1
ATOM 788 C C . SER A 1 97 ? -10.250 -3.103 3.535 1.00 96.00 97 SER A C 1
ATOM 790 O O . SER A 1 97 ? -10.308 -4.254 3.107 1.00 96.00 97 SER A O 1
ATOM 792 N N . LYS A 1 98 ? -9.159 -2.343 3.388 1.00 97.00 98 LYS A N 1
ATOM 793 C CA . LYS A 1 98 ? -7.948 -2.772 2.677 1.00 97.00 98 LYS A CA 1
ATOM 794 C C . LYS A 1 98 ? -7.204 -3.884 3.406 1.00 97.00 98 LYS A C 1
ATOM 796 O O . LYS A 1 98 ? -6.615 -4.743 2.755 1.00 97.00 98 LYS A O 1
ATOM 801 N N . TYR A 1 99 ? -7.256 -3.910 4.734 1.00 97.50 99 TYR A N 1
ATOM 802 C CA . TYR A 1 99 ? -6.656 -4.978 5.525 1.00 97.50 99 TYR A CA 1
ATOM 803 C C . TYR A 1 99 ? -7.400 -6.302 5.313 1.00 97.50 99 TYR A C 1
ATOM 805 O O . TYR A 1 99 ? -6.767 -7.327 5.061 1.00 97.50 99 TYR A O 1
ATOM 813 N N . ILE A 1 100 ? -8.739 -6.288 5.346 1.00 97.44 100 ILE A N 1
ATOM 814 C CA . ILE A 1 100 ? -9.548 -7.482 5.050 1.00 97.44 100 ILE A CA 1
ATOM 815 C C . ILE A 1 100 ? -9.378 -7.917 3.591 1.00 97.44 100 ILE A C 1
ATOM 817 O O . ILE A 1 100 ? -9.178 -9.105 3.337 1.00 97.44 100 ILE A O 1
ATOM 821 N N . GLU A 1 101 ? -9.372 -6.974 2.646 1.00 97.31 101 GLU A N 1
ATOM 822 C CA . GLU A 1 101 ? -9.056 -7.246 1.238 1.00 97.31 101 GLU A CA 1
ATOM 823 C C . GLU A 1 101 ? -7.698 -7.956 1.109 1.00 97.31 101 GLU A C 1
ATOM 825 O O . GLU A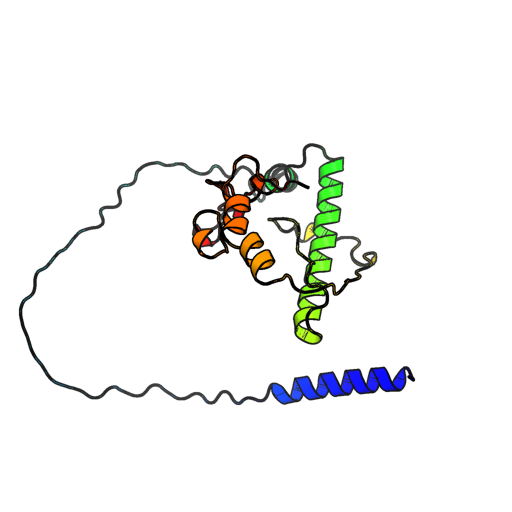 1 101 ? -7.590 -8.974 0.430 1.00 97.31 101 GLU A O 1
ATOM 830 N N . GLY A 1 102 ? -6.685 -7.516 1.857 1.00 97.81 102 GLY A N 1
ATOM 831 C CA . GLY A 1 102 ? -5.377 -8.168 1.889 1.00 97.81 102 GLY A CA 1
ATOM 832 C C . GLY A 1 102 ? -5.376 -9.563 2.485 1.00 97.81 102 GLY A C 1
ATOM 833 O O . GLY A 1 102 ? -4.722 -10.458 1.951 1.00 97.81 102 GLY A O 1
ATOM 834 N N . MET A 1 103 ? -6.149 -9.794 3.544 1.00 97.25 103 MET A N 1
ATOM 835 C CA . MET A 1 103 ? -6.322 -11.136 4.100 1.00 97.25 103 MET A CA 1
ATOM 836 C C . MET A 1 103 ? -6.944 -12.085 3.068 1.00 97.25 103 MET A C 1
ATOM 838 O O . MET A 1 103 ? -6.458 -13.206 2.898 1.00 97.25 103 MET A O 1
ATOM 842 N N . CYS A 1 104 ? -7.962 -11.632 2.331 1.00 97.00 104 CYS A N 1
ATOM 843 C CA . CYS A 1 104 ? -8.556 -12.393 1.232 1.00 97.00 104 CYS A CA 1
ATOM 844 C C . CYS A 1 104 ? -7.555 -12.635 0.092 1.00 97.00 104 CYS A C 1
ATOM 846 O O . CYS A 1 104 ? -7.471 -13.760 -0.402 1.00 97.00 104 CYS A O 1
ATOM 848 N N . TRP A 1 105 ? -6.761 -11.625 -0.283 1.00 98.25 105 TRP A N 1
ATOM 849 C CA . TRP A 1 105 ? -5.717 -11.751 -1.304 1.00 98.25 105 TRP A CA 1
ATOM 850 C C . TRP A 1 105 ? -4.682 -12.811 -0.915 1.00 98.25 105 TRP A C 1
ATOM 852 O O . TRP A 1 105 ? -4.373 -13.696 -1.712 1.00 98.25 105 TRP A O 1
ATOM 862 N N . VAL A 1 106 ? -4.202 -12.784 0.336 1.00 98.25 106 VAL A N 1
ATOM 863 C CA . VAL A 1 106 ? -3.241 -13.769 0.855 1.00 98.25 106 VAL A CA 1
ATOM 864 C C . VAL A 1 106 ? -3.848 -15.168 0.829 1.00 98.25 106 VAL A C 1
ATOM 866 O O . VAL A 1 106 ? -3.212 -16.093 0.330 1.00 98.25 106 VAL A O 1
ATOM 869 N N . MET A 1 107 ? -5.079 -15.351 1.313 1.00 97.31 107 MET A N 1
ATOM 870 C CA . MET A 1 107 ? -5.726 -16.668 1.260 1.00 97.31 107 MET A CA 1
ATOM 871 C C . MET A 1 107 ? -5.846 -17.172 -0.183 1.00 97.31 107 MET A C 1
ATOM 873 O O . MET A 1 107 ? -5.449 -18.302 -0.470 1.00 97.31 107 MET A O 1
ATOM 877 N N . HIS A 1 108 ? -6.318 -16.331 -1.102 1.00 96.81 108 HIS A N 1
ATOM 878 C CA . HIS A 1 108 ? -6.434 -16.691 -2.511 1.00 96.81 108 HIS A CA 1
ATOM 879 C C . HIS A 1 108 ? -5.073 -17.064 -3.114 1.00 96.81 108 HIS A C 1
ATOM 881 O O . HIS A 1 108 ? -4.963 -18.090 -3.782 1.00 96.81 108 HIS A O 1
ATOM 887 N N . TYR A 1 109 ? -4.018 -16.305 -2.802 1.00 97.62 109 TYR A N 1
ATOM 888 C CA . TYR A 1 109 ? -2.654 -16.587 -3.247 1.00 97.62 109 TYR A CA 1
ATOM 889 C C . TYR A 1 109 ? -2.198 -18.006 -2.884 1.00 97.62 109 TYR A C 1
ATOM 891 O O . TYR A 1 109 ? -1.668 -18.720 -3.737 1.00 97.62 109 TYR A O 1
ATOM 899 N N . TYR A 1 110 ? -2.451 -18.444 -1.649 1.00 97.94 110 TYR A N 1
ATOM 900 C CA . TYR A 1 110 ? -2.031 -19.770 -1.188 1.00 97.94 110 TYR A CA 1
ATOM 901 C C . TYR A 1 110 ? -2.866 -20.924 -1.761 1.00 97.94 110 TYR A C 1
ATOM 903 O O . TYR A 1 110 ? -2.321 -22.012 -1.962 1.00 97.94 110 TYR A O 1
ATOM 911 N N . TYR A 1 111 ? -4.165 -20.726 -2.000 1.00 96.44 111 TYR A N 1
ATOM 912 C CA . TYR A 1 111 ? -5.068 -21.816 -2.404 1.00 96.44 111 TYR A CA 1
ATOM 913 C C . TYR A 1 111 ? -5.356 -21.875 -3.909 1.00 96.44 111 TYR A C 1
ATOM 915 O O . TYR A 1 111 ? -5.570 -22.962 -4.449 1.00 96.44 111 TYR A O 1
ATOM 923 N N . GLU A 1 112 ? -5.350 -20.734 -4.591 1.00 95.94 112 GLU A N 1
ATOM 924 C CA . GLU A 1 112 ? -5.785 -20.588 -5.987 1.00 95.94 112 GLU A CA 1
ATOM 925 C C . GLU A 1 112 ? -4.768 -19.828 -6.857 1.00 95.94 112 GLU A C 1
ATOM 927 O O . GLU A 1 112 ? -4.917 -19.768 -8.078 1.00 95.94 112 GLU A O 1
ATOM 932 N N . GLY A 1 113 ? -3.694 -19.311 -6.253 1.00 95.50 113 GLY A N 1
ATOM 933 C CA . GLY A 1 113 ? -2.683 -18.499 -6.920 1.00 95.50 113 GLY A CA 1
ATOM 934 C C . GLY A 1 113 ? -3.032 -17.011 -6.925 1.00 95.50 113 GLY A C 1
ATOM 935 O O . GLY A 1 113 ? -3.985 -16.562 -6.286 1.00 95.50 113 GLY A O 1
ATOM 936 N N . VAL A 1 114 ? -2.216 -16.223 -7.629 1.00 96.38 114 VAL A N 1
ATOM 937 C CA . VAL A 1 114 ? -2.328 -14.757 -7.661 1.00 96.38 114 VAL A CA 1
ATOM 938 C C . VAL A 1 114 ? -3.699 -14.340 -8.205 1.00 96.38 114 VAL A C 1
ATOM 940 O O . VAL A 1 114 ? -4.015 -14.644 -9.352 1.00 96.38 114 VAL A O 1
ATOM 943 N N . CYS A 1 115 ? -4.489 -13.617 -7.405 1.00 96.88 115 CYS A N 1
ATOM 944 C CA . CYS A 1 115 ? -5.763 -13.019 -7.830 1.00 96.88 115 CYS A CA 1
ATOM 945 C C . CYS A 1 115 ? -5.632 -11.572 -8.316 1.00 96.88 115 CYS A C 1
ATOM 947 O O . CYS A 1 115 ? -6.522 -11.089 -9.008 1.00 96.88 115 CYS A O 1
ATOM 949 N N . SER A 1 116 ? -4.542 -10.877 -7.972 1.00 97.75 116 SER A N 1
ATOM 950 C CA . SER A 1 116 ? -4.220 -9.549 -8.497 1.00 97.75 116 SER A CA 1
ATOM 951 C C . SER A 1 116 ? -2.727 -9.262 -8.394 1.00 97.75 116 SER A C 1
ATOM 953 O O . SER A 1 116 ? -2.167 -9.311 -7.303 1.00 97.75 116 SER A O 1
ATOM 955 N N . TRP A 1 117 ? -2.093 -8.940 -9.521 1.00 96.62 117 TRP A N 1
ATOM 956 C CA . TRP A 1 117 ? -0.682 -8.538 -9.580 1.00 96.62 117 TRP A CA 1
ATOM 957 C C . TRP A 1 117 ? -0.430 -7.106 -9.100 1.00 96.62 117 TRP A C 1
ATOM 959 O O . TRP A 1 117 ? 0.698 -6.769 -8.762 1.00 96.62 117 TRP A O 1
ATOM 969 N N . GLN A 1 118 ? -1.461 -6.261 -9.124 1.00 94.88 118 GLN A N 1
ATOM 970 C CA . GLN A 1 118 ? -1.356 -4.824 -8.840 1.00 94.88 118 GLN A CA 1
ATOM 971 C C . GLN A 1 118 ? -1.824 -4.472 -7.428 1.00 94.88 118 GLN A C 1
ATOM 973 O O . GLN A 1 118 ? -1.630 -3.347 -6.979 1.00 94.88 118 GLN A O 1
ATOM 978 N N . TRP A 1 119 ? -2.468 -5.416 -6.740 1.00 97.31 119 TRP A N 1
ATOM 979 C CA . TRP A 1 119 ? -2.967 -5.197 -5.395 1.00 97.31 119 TRP A CA 1
ATOM 980 C C . TRP A 1 119 ? -1.814 -5.049 -4.398 1.00 97.31 119 TRP A C 1
ATOM 982 O O . TRP A 1 119 ? -0.879 -5.849 -4.384 1.00 97.31 119 TRP A O 1
ATOM 992 N N . PHE A 1 120 ? -1.914 -4.043 -3.535 1.00 96.31 120 PHE A N 1
ATOM 993 C CA . PHE A 1 120 ? -1.044 -3.850 -2.383 1.00 96.31 120 PHE A CA 1
ATOM 994 C C . PHE A 1 120 ? -1.839 -3.212 -1.242 1.00 96.31 120 PHE A C 1
ATOM 996 O O . PHE A 1 120 ? -2.877 -2.584 -1.463 1.00 96.31 120 PHE A O 1
ATOM 1003 N N . TYR A 1 121 ? -1.343 -3.358 -0.014 1.00 97.00 121 TYR A N 1
ATOM 1004 C CA . TYR A 1 121 ? -1.905 -2.672 1.144 1.00 97.00 121 TYR A CA 1
ATOM 1005 C C . TYR A 1 121 ? -1.320 -1.249 1.233 1.00 97.00 121 TYR A C 1
ATOM 1007 O O . TYR A 1 121 ? -0.110 -1.120 1.424 1.00 97.00 121 TYR A O 1
ATOM 1015 N N . PRO A 1 122 ? -2.129 -0.179 1.100 1.00 94.25 122 PRO A N 1
ATOM 1016 C CA . PRO A 1 122 ? -1.630 1.185 0.901 1.00 94.25 122 PRO A CA 1
ATOM 1017 C C . PRO A 1 122 ? -1.308 1.930 2.206 1.00 94.25 122 PRO A C 1
ATOM 1019 O O . PRO A 1 122 ? -1.300 3.157 2.236 1.00 94.25 122 PRO A O 1
ATOM 1022 N N . TYR A 1 123 ? -1.058 1.208 3.300 1.00 93.62 123 TYR A N 1
ATOM 1023 C CA . TYR A 1 123 ? -0.713 1.799 4.590 1.00 93.62 123 TYR A CA 1
ATOM 1024 C C . TYR A 1 123 ? 0.511 1.105 5.186 1.00 93.62 123 TYR A C 1
ATOM 1026 O O . TYR A 1 123 ? 0.665 -0.109 5.088 1.00 93.62 123 TYR A O 1
ATOM 1034 N N . HIS A 1 124 ? 1.363 1.865 5.874 1.00 90.50 124 HIS A N 1
ATOM 1035 C CA . HIS A 1 124 ? 2.509 1.295 6.592 1.00 90.50 124 HIS A CA 1
ATOM 1036 C C . HIS A 1 124 ? 2.095 0.580 7.889 1.00 90.50 124 HIS A C 1
ATOM 1038 O O . HIS A 1 124 ? 2.815 -0.291 8.374 1.00 90.50 124 HIS A O 1
ATOM 1044 N N . TYR A 1 125 ? 0.929 0.932 8.441 1.00 92.31 125 TYR A N 1
ATOM 1045 C CA . TYR A 1 125 ? 0.427 0.426 9.716 1.00 92.31 125 TYR A CA 1
ATOM 1046 C C . TYR A 1 125 ? -0.908 -0.302 9.550 1.00 92.31 125 TYR A C 1
ATOM 1048 O O . TYR A 1 125 ? -1.738 0.039 8.705 1.00 92.31 125 TYR A O 1
ATOM 1056 N N . ALA A 1 126 ? -1.116 -1.320 10.383 1.00 93.62 126 ALA A N 1
ATOM 1057 C CA . ALA A 1 126 ? -2.392 -2.015 10.490 1.00 93.62 126 ALA A CA 1
ATOM 1058 C C . ALA A 1 126 ? -3.357 -1.241 11.413 1.00 93.62 126 ALA A C 1
ATOM 1060 O O . ALA A 1 126 ? -2.896 -0.622 12.377 1.00 93.62 126 ALA A O 1
ATOM 1061 N N . PRO A 1 127 ? -4.678 -1.295 11.166 1.00 94.69 127 PRO A N 1
ATOM 1062 C CA . PRO A 1 127 ? -5.673 -0.840 12.134 1.00 94.69 127 PRO A CA 1
ATOM 1063 C C . PRO A 1 127 ? -5.715 -1.769 13.363 1.00 94.69 127 PRO A C 1
ATOM 1065 O O . PRO A 1 127 ? -5.213 -2.898 13.314 1.00 94.69 127 PRO A O 1
ATOM 1068 N N . PHE A 1 128 ? -6.325 -1.331 14.471 1.00 93.50 128 PHE A N 1
ATOM 1069 C CA . PHE A 1 128 ? -6.470 -2.199 15.640 1.00 93.50 128 PHE A CA 1
ATOM 1070 C C . PHE A 1 128 ? -7.591 -3.214 15.448 1.00 93.50 128 PHE A C 1
ATOM 1072 O O . PHE A 1 128 ? -8.558 -2.994 14.728 1.00 93.50 128 PHE A O 1
ATOM 1079 N N . ALA A 1 129 ? -7.506 -4.324 16.182 1.00 94.06 129 ALA A N 1
ATOM 1080 C CA . ALA A 1 129 ? -8.542 -5.356 16.184 1.00 94.06 129 ALA A CA 1
ATOM 1081 C C . ALA A 1 129 ? -9.938 -4.808 16.549 1.00 94.06 129 ALA A C 1
ATOM 1083 O O . ALA A 1 129 ? -10.942 -5.292 16.039 1.00 94.06 129 ALA A O 1
ATOM 1084 N N . SER A 1 130 ? -10.007 -3.773 17.396 1.00 93.56 130 SER A N 1
ATOM 1085 C CA . SER A 1 130 ? -11.271 -3.132 17.778 1.00 93.56 130 SER A CA 1
ATOM 1086 C C . SER A 1 130 ? -11.924 -2.323 16.652 1.00 93.56 130 SER A C 1
ATOM 1088 O O . SER A 1 130 ? -13.084 -1.947 16.785 1.00 93.56 130 SER A O 1
ATOM 1090 N N . ASP A 1 131 ? -11.215 -2.068 15.551 1.00 93.69 131 ASP A N 1
ATOM 1091 C CA . ASP A 1 131 ? -11.730 -1.320 14.399 1.00 93.69 131 ASP A CA 1
ATOM 1092 C C . ASP A 1 131 ? -12.466 -2.192 13.388 1.00 93.69 131 ASP A C 1
ATOM 1094 O O . ASP A 1 131 ? -13.153 -1.674 12.512 1.00 93.69 131 ASP A O 1
ATOM 1098 N N . PHE A 1 132 ? -12.381 -3.515 13.515 1.00 94.00 132 PHE A N 1
ATOM 1099 C CA . PHE A 1 132 ? -12.999 -4.447 12.579 1.00 94.00 132 PHE A CA 1
ATOM 1100 C C . PHE A 1 132 ? -14.489 -4.632 12.883 1.00 94.00 132 PHE A C 1
ATOM 1102 O O . PHE A 1 132 ? -14.906 -5.605 13.509 1.00 94.00 132 PHE A O 1
ATOM 1109 N N . HIS A 1 133 ? -15.302 -3.692 12.409 1.00 90.62 133 HIS A N 1
ATOM 1110 C CA . HIS A 1 133 ? -16.761 -3.733 12.472 1.00 90.62 133 HIS A CA 1
ATOM 1111 C C . HIS A 1 133 ? -17.368 -3.604 11.069 1.00 90.62 133 HIS A C 1
ATOM 1113 O O . HIS A 1 133 ? -16.784 -2.983 10.184 1.00 90.62 133 HIS A O 1
ATOM 1119 N N . GLY A 1 134 ? -18.543 -4.205 10.848 1.00 87.50 134 GLY A N 1
ATOM 1120 C CA . GLY A 1 134 ? -19.247 -4.128 9.559 1.00 87.50 134 GLY A CA 1
ATOM 1121 C C . GLY A 1 134 ? -18.538 -4.830 8.394 1.00 87.50 134 GLY A C 1
ATOM 1122 O O . GLY A 1 134 ? -18.798 -4.509 7.236 1.00 87.50 134 GLY A O 1
ATOM 1123 N N . ILE A 1 135 ? -17.634 -5.769 8.689 1.00 90.12 135 ILE A N 1
ATOM 1124 C CA . ILE A 1 135 ? -16.856 -6.512 7.686 1.00 90.12 135 ILE A CA 1
ATOM 1125 C C . ILE A 1 135 ? -17.733 -7.399 6.790 1.00 90.12 135 ILE A C 1
ATOM 1127 O O . ILE A 1 135 ? -17.354 -7.699 5.664 1.00 90.12 135 ILE A O 1
ATOM 1131 N N . ASP A 1 136 ? -18.918 -7.778 7.271 1.00 90.62 136 ASP A N 1
ATOM 1132 C CA . ASP A 1 136 ? -19.935 -8.554 6.555 1.00 90.62 136 ASP A CA 1
ATOM 1133 C C . ASP A 1 136 ? -20.494 -7.825 5.325 1.00 90.62 136 ASP A C 1
ATOM 1135 O O . ASP A 1 136 ? -21.038 -8.457 4.423 1.00 90.62 136 ASP A O 1
ATOM 1139 N N . LYS A 1 137 ? -20.338 -6.498 5.273 1.00 89.94 137 LYS A N 1
ATOM 1140 C CA . LYS A 1 137 ? -20.830 -5.645 4.183 1.00 89.94 137 LYS A CA 1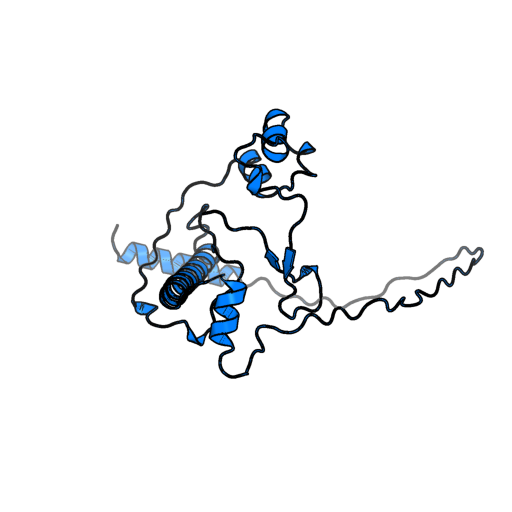
ATOM 1141 C C . LYS A 1 137 ? -19.777 -5.369 3.111 1.00 89.94 137 LYS A C 1
ATOM 1143 O O . LYS A 1 137 ? -20.079 -4.685 2.135 1.00 89.94 137 LYS A O 1
ATOM 1148 N N . LEU A 1 138 ? -18.542 -5.838 3.298 1.00 90.56 138 LEU A N 1
ATOM 1149 C CA . LEU A 1 138 ? -17.462 -5.614 2.343 1.00 90.56 138 LEU A CA 1
ATOM 1150 C C . LEU A 1 138 ? -17.654 -6.514 1.120 1.00 90.56 138 LEU A C 1
ATOM 1152 O O . LEU A 1 138 ? -17.692 -7.736 1.240 1.00 90.56 138 LEU A O 1
ATOM 1156 N N . ASN A 1 139 ? -17.729 -5.904 -0.063 1.00 93.06 139 ASN A N 1
ATOM 1157 C CA . ASN A 1 139 ? -17.644 -6.625 -1.328 1.00 93.06 139 ASN A CA 1
ATOM 1158 C C . ASN A 1 139 ? -16.198 -6.576 -1.831 1.00 93.06 139 ASN A C 1
ATOM 1160 O O . ASN A 1 139 ? -15.693 -5.497 -2.142 1.00 93.06 139 ASN A O 1
ATOM 1164 N N . ILE A 1 140 ? -15.532 -7.729 -1.873 1.00 94.62 140 ILE A N 1
ATOM 1165 C CA . ILE A 1 140 ? -14.118 -7.839 -2.245 1.00 94.62 140 ILE A CA 1
ATOM 1166 C C . ILE A 1 140 ? -14.018 -8.504 -3.608 1.00 94.62 140 ILE A C 1
ATOM 1168 O O . ILE A 1 140 ? -14.337 -9.681 -3.768 1.00 94.62 140 ILE A O 1
ATOM 1172 N N . GLU A 1 141 ? -13.527 -7.741 -4.576 1.00 94.62 141 GLU A N 1
ATOM 1173 C CA . GLU A 1 141 ? -13.314 -8.190 -5.944 1.00 94.62 141 GLU A CA 1
ATOM 1174 C C . GLU A 1 141 ? -11.876 -7.890 -6.355 1.00 94.62 141 GLU A C 1
ATOM 1176 O O . GLU A 1 141 ? -11.367 -6.788 -6.149 1.00 94.62 141 GLU A O 1
ATOM 1181 N N . PHE A 1 142 ? -11.217 -8.876 -6.959 1.00 96.25 142 PHE A N 1
ATOM 1182 C CA . PHE A 1 142 ? -9.852 -8.732 -7.445 1.00 96.25 142 PHE A CA 1
ATOM 1183 C C . PHE A 1 142 ? -9.827 -8.679 -8.964 1.00 96.25 142 PHE A C 1
ATOM 1185 O O . PHE A 1 142 ? -10.452 -9.490 -9.647 1.00 96.25 142 PHE A O 1
ATOM 1192 N N . THR A 1 143 ? -9.031 -7.757 -9.498 1.00 96.31 143 THR A N 1
ATOM 1193 C CA . THR A 1 143 ? -8.684 -7.742 -10.918 1.00 96.31 143 THR A CA 1
ATOM 1194 C C . THR A 1 143 ? -7.295 -8.339 -11.082 1.00 96.31 143 THR A C 1
ATOM 1196 O O . THR A 1 143 ? -6.328 -7.785 -10.557 1.00 96.31 143 THR A O 1
ATOM 1199 N N . LEU A 1 144 ? -7.183 -9.442 -11.833 1.00 96.62 144 LEU A N 1
ATOM 1200 C CA . LEU A 1 144 ? -5.914 -10.158 -12.007 1.00 96.62 144 LEU A CA 1
ATOM 1201 C C . LEU A 1 144 ? -4.790 -9.245 -12.505 1.00 96.62 144 LEU A C 1
ATOM 1203 O O . LEU A 1 144 ? -3.691 -9.260 -11.955 1.00 96.62 144 LEU A O 1
ATOM 1207 N N . GLY A 1 145 ? -5.065 -8.417 -13.512 1.00 94.94 145 GLY A N 1
ATOM 1208 C CA . GLY A 1 145 ? -4.048 -7.568 -14.125 1.00 94.94 145 GLY A CA 1
ATOM 1209 C C . GLY A 1 145 ? -2.936 -8.393 -14.782 1.00 94.94 145 GLY A C 1
ATOM 1210 O O . GLY A 1 145 ? -3.156 -9.510 -15.253 1.00 94.94 145 GLY A O 1
ATOM 1211 N N . LYS A 1 146 ? -1.733 -7.824 -14.848 1.00 95.50 146 LYS A N 1
ATOM 1212 C CA . LYS A 1 146 ? -0.535 -8.466 -15.407 1.00 95.50 146 LYS A CA 1
ATOM 1213 C C . LYS A 1 146 ? 0.661 -8.187 -14.497 1.00 95.50 146 LYS A C 1
ATOM 1215 O O . LYS A 1 146 ? 0.679 -7.122 -13.878 1.00 95.50 146 LYS A O 1
ATOM 1220 N N . PRO A 1 147 ? 1.654 -9.089 -14.440 1.00 96.25 147 PRO A N 1
ATOM 1221 C CA . PRO A 1 147 ? 2.904 -8.805 -13.750 1.00 96.25 147 PRO A CA 1
ATOM 1222 C C . PRO A 1 147 ? 3.609 -7.602 -14.390 1.00 96.25 147 PRO A C 1
ATOM 1224 O O . PRO A 1 147 ? 3.477 -7.358 -15.595 1.00 96.25 147 PRO A O 1
ATOM 1227 N N . LEU A 1 148 ? 4.374 -6.871 -13.579 1.00 92.69 148 LEU A N 1
ATOM 1228 C CA . LEU A 1 148 ? 5.251 -5.811 -14.068 1.00 92.69 148 LEU A CA 1
ATOM 1229 C C . LEU A 1 148 ? 6.309 -6.390 -15.013 1.00 92.69 148 LEU A C 1
ATOM 1231 O O . LEU A 1 148 ? 6.745 -7.536 -14.865 1.00 92.69 148 LEU A O 1
ATOM 1235 N N . LYS A 1 149 ? 6.746 -5.589 -15.990 1.00 96.00 149 LYS A N 1
ATOM 1236 C CA . LYS A 1 149 ? 7.919 -5.957 -16.788 1.00 96.00 149 LYS A CA 1
ATOM 1237 C C . LYS A 1 149 ? 9.156 -5.939 -15.885 1.00 96.00 149 LYS A C 1
ATOM 1239 O O . LYS A 1 149 ? 9.187 -5.160 -14.934 1.00 96.00 149 LYS A O 1
ATOM 1244 N N . PRO A 1 150 ? 10.209 -6.712 -16.202 1.00 95.75 150 PRO A N 1
ATOM 1245 C CA . PRO A 1 150 ? 11.397 -6.780 -15.354 1.00 95.75 150 PRO A CA 1
ATOM 1246 C C . PRO A 1 150 ? 12.010 -5.412 -15.021 1.00 95.75 150 PRO A C 1
ATOM 1248 O O . PRO A 1 150 ? 12.329 -5.160 -13.867 1.00 95.75 150 PRO A O 1
ATOM 1251 N N . PHE A 1 151 ? 12.127 -4.503 -15.994 1.00 95.62 151 PHE A N 1
ATOM 1252 C CA . PHE A 1 151 ? 12.684 -3.168 -15.743 1.00 95.62 151 PHE A CA 1
ATOM 1253 C C . PHE A 1 151 ? 11.734 -2.251 -14.965 1.00 95.62 151 PHE A C 1
ATOM 1255 O O . PHE A 1 151 ? 12.199 -1.520 -14.099 1.00 95.62 151 PHE A O 1
ATOM 1262 N N . ASP A 1 152 ? 10.423 -2.345 -15.197 1.00 93.69 152 ASP A N 1
ATOM 1263 C CA . ASP A 1 152 ? 9.416 -1.598 -14.430 1.00 93.69 152 ASP A CA 1
ATOM 1264 C C . ASP A 1 152 ? 9.427 -2.047 -12.958 1.00 93.69 152 ASP A C 1
ATOM 1266 O O . ASP A 1 152 ? 9.369 -1.229 -12.044 1.00 93.69 152 ASP A O 1
ATOM 1270 N N . GLN A 1 153 ? 9.575 -3.355 -12.716 1.00 95.50 153 GLN A N 1
ATOM 1271 C CA . GLN A 1 153 ? 9.742 -3.902 -11.371 1.00 95.50 153 GLN A CA 1
ATOM 1272 C C . GLN A 1 153 ? 11.043 -3.419 -10.724 1.00 95.50 153 GLN A C 1
ATOM 1274 O O . GLN A 1 153 ? 11.039 -3.054 -9.552 1.00 95.50 153 GLN A O 1
ATOM 1279 N N . LEU A 1 154 ? 12.158 -3.417 -11.460 1.00 95.81 154 LEU A N 1
ATOM 1280 C CA . LEU A 1 154 ? 13.433 -2.927 -10.934 1.00 95.81 154 LEU A CA 1
ATOM 1281 C C . LEU A 1 154 ? 13.370 -1.433 -10.5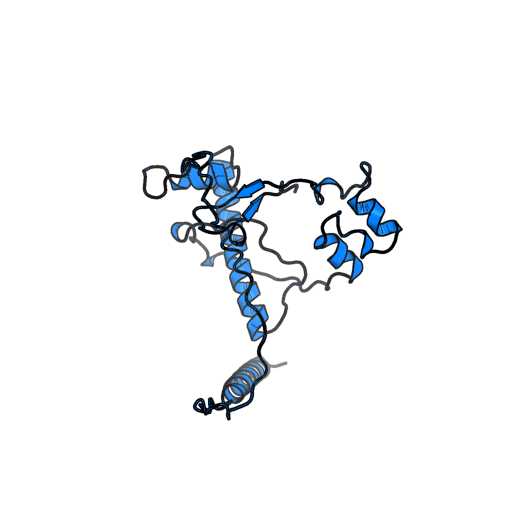97 1.00 95.81 154 LEU A C 1
ATOM 1283 O O . LEU A 1 154 ? 13.889 -1.052 -9.553 1.00 95.81 154 LEU A O 1
ATOM 1287 N N . LEU A 1 155 ? 12.687 -0.614 -11.403 1.00 94.50 155 LEU A N 1
ATOM 1288 C CA . LEU A 1 155 ? 12.401 0.780 -11.051 1.00 94.50 155 LEU A CA 1
ATOM 1289 C C . LEU A 1 155 ? 11.601 0.879 -9.746 1.00 94.50 155 LEU A C 1
ATOM 1291 O O . LEU A 1 155 ? 11.928 1.703 -8.900 1.00 94.50 155 LEU A O 1
ATOM 1295 N N . GLY A 1 156 ? 10.594 0.027 -9.551 1.00 92.94 156 GLY A N 1
ATOM 1296 C CA . GLY A 1 156 ? 9.768 0.043 -8.340 1.00 92.94 156 GLY A CA 1
ATOM 1297 C C . GLY A 1 156 ? 10.445 -0.489 -7.068 1.00 92.94 156 GLY A C 1
ATOM 1298 O O . GLY A 1 156 ? 9.898 -0.306 -5.986 1.00 92.94 156 GLY A O 1
ATOM 1299 N N . VAL A 1 157 ? 11.596 -1.168 -7.173 1.00 94.38 157 VAL A N 1
ATOM 1300 C CA . VAL A 1 157 ? 12.249 -1.854 -6.036 1.00 94.38 157 VAL A CA 1
ATOM 1301 C C . VAL A 1 157 ? 13.629 -1.289 -5.710 1.00 94.38 157 VAL A C 1
ATOM 1303 O O . VAL A 1 157 ? 14.026 -1.278 -4.544 1.00 94.38 157 VAL A O 1
ATOM 1306 N N . LEU A 1 158 ? 14.398 -0.874 -6.716 1.00 94.69 158 LEU A N 1
ATOM 1307 C CA . LEU A 1 158 ? 15.767 -0.424 -6.497 1.00 94.69 158 LEU A CA 1
ATOM 1308 C C . LEU A 1 158 ? 15.807 1.027 -6.003 1.00 94.69 158 LEU A C 1
ATOM 1310 O O . LEU A 1 158 ? 15.081 1.868 -6.524 1.00 94.69 158 LEU A O 1
ATOM 1314 N N . PRO A 1 159 ? 16.710 1.364 -5.067 1.00 94.06 159 PRO A N 1
ATOM 1315 C CA . PRO A 1 159 ? 17.027 2.755 -4.771 1.00 94.06 159 PRO A CA 1
ATOM 1316 C C . PRO A 1 159 ? 17.882 3.367 -5.893 1.00 94.06 159 PRO A C 1
ATOM 1318 O O . PRO A 1 159 ? 18.584 2.650 -6.613 1.00 94.06 159 PRO A O 1
ATOM 1321 N N . ALA A 1 160 ? 17.917 4.700 -5.984 1.00 93.50 160 ALA A N 1
ATOM 1322 C CA . ALA A 1 160 ? 18.725 5.420 -6.979 1.00 93.50 160 ALA A CA 1
ATOM 1323 C C . ALA A 1 160 ? 20.224 5.055 -6.939 1.00 93.50 160 ALA A C 1
ATOM 1325 O O . ALA A 1 160 ? 20.879 4.992 -7.978 1.00 93.50 160 ALA A O 1
ATOM 1326 N N . ALA A 1 161 ? 20.770 4.704 -5.767 1.00 93.50 161 ALA A N 1
ATOM 1327 C CA . ALA A 1 161 ? 22.151 4.223 -5.627 1.00 93.50 161 ALA A CA 1
ATOM 1328 C C . ALA A 1 161 ? 22.444 2.947 -6.451 1.00 93.50 161 ALA A C 1
ATOM 1330 O O . ALA A 1 161 ? 23.578 2.698 -6.870 1.00 93.50 161 ALA A O 1
ATOM 1331 N N . SER A 1 162 ? 21.415 2.146 -6.728 1.00 95.88 162 SER A N 1
ATOM 1332 C CA . SER A 1 162 ? 21.496 0.925 -7.530 1.00 95.88 162 SER A CA 1
ATOM 1333 C C . SER A 1 162 ? 21.074 1.131 -8.991 1.00 95.88 162 SER A C 1
ATOM 1335 O O . SER A 1 162 ? 20.944 0.148 -9.720 1.00 95.88 162 SER A O 1
ATOM 1337 N N . ALA A 1 163 ? 20.930 2.376 -9.466 1.00 94.62 163 ALA A N 1
ATOM 1338 C CA . ALA A 1 163 ? 20.514 2.681 -10.841 1.00 94.62 163 ALA A CA 1
ATOM 1339 C C . ALA A 1 163 ? 21.419 2.043 -11.911 1.00 94.62 163 ALA A C 1
ATOM 1341 O O . ALA A 1 163 ? 20.976 1.731 -13.012 1.00 94.62 163 ALA A O 1
ATOM 1342 N N . HIS A 1 164 ? 22.686 1.766 -11.594 1.00 94.75 164 HIS A N 1
ATOM 1343 C CA . HIS A 1 164 ? 23.604 1.070 -12.498 1.00 94.75 164 HIS A CA 1
ATOM 1344 C C . HIS A 1 164 ? 23.113 -0.327 -12.941 1.00 94.75 164 HIS A C 1
ATOM 1346 O O . HIS A 1 164 ? 23.543 -0.805 -13.991 1.00 94.75 164 HIS A O 1
ATOM 1352 N N . ALA A 1 165 ? 22.195 -0.957 -12.198 1.00 94.69 165 ALA A N 1
ATOM 1353 C CA . ALA A 1 165 ? 21.562 -2.226 -12.564 1.00 94.69 165 ALA A CA 1
ATOM 1354 C C . ALA A 1 165 ? 20.519 -2.100 -13.697 1.00 94.69 165 ALA A C 1
ATOM 1356 O O . ALA A 1 165 ? 20.071 -3.111 -14.239 1.00 94.69 165 ALA A O 1
ATOM 1357 N N . LEU A 1 166 ? 20.139 -0.874 -14.071 1.00 95.38 166 LEU A N 1
ATOM 1358 C CA . LEU A 1 166 ? 19.192 -0.580 -15.143 1.00 95.38 166 LEU A CA 1
ATOM 1359 C C . LEU A 1 166 ? 19.900 -0.084 -16.422 1.00 95.38 166 LEU A C 1
ATOM 1361 O O . LEU A 1 166 ? 21.040 0.398 -16.357 1.00 95.38 166 LEU A O 1
ATOM 1365 N N . PRO A 1 167 ? 19.243 -0.164 -17.597 1.00 95.31 167 PRO A N 1
ATOM 1366 C CA . PRO A 1 167 ? 19.720 0.480 -18.823 1.00 95.31 167 PRO A CA 1
ATOM 1367 C C . PRO A 1 167 ? 19.836 2.004 -18.665 1.00 95.31 167 PRO A C 1
ATOM 1369 O O . PRO A 1 167 ? 19.103 2.593 -17.878 1.00 95.31 167 PRO A O 1
ATOM 1372 N N . LEU A 1 168 ? 20.714 2.649 -19.443 1.00 92.38 168 LEU A N 1
ATOM 1373 C CA . LEU A 1 168 ? 21.088 4.066 -19.273 1.00 92.38 168 LEU A CA 1
ATOM 1374 C C . LEU A 1 168 ? 19.892 5.023 -19.121 1.00 92.38 168 LEU A C 1
ATOM 1376 O O . LEU A 1 168 ? 19.823 5.730 -18.123 1.00 92.38 168 LEU A O 1
ATOM 1380 N N . PHE A 1 169 ? 18.913 4.970 -20.028 1.00 91.69 169 PHE A N 1
ATOM 1381 C CA . PHE A 1 169 ? 17.740 5.857 -19.986 1.00 91.69 169 PHE A CA 1
ATOM 1382 C C . PHE A 1 169 ? 16.845 5.661 -18.752 1.00 91.69 169 PHE A C 1
ATOM 1384 O O . PHE A 1 169 ? 16.167 6.584 -18.322 1.00 91.69 169 PHE A O 1
ATOM 1391 N N . TYR A 1 170 ? 16.846 4.470 -18.150 1.00 93.69 170 TYR A N 1
ATOM 1392 C CA . TYR A 1 170 ? 16.085 4.211 -16.925 1.00 93.69 170 TYR A CA 1
ATOM 1393 C C . TYR A 1 170 ? 16.786 4.787 -15.690 1.00 93.69 170 TYR A C 1
ATOM 1395 O O . TYR A 1 170 ? 16.129 5.053 -14.690 1.00 93.69 170 TYR A O 1
ATOM 1403 N N . ARG A 1 171 ? 18.109 4.992 -15.745 1.00 94.69 171 ARG A N 1
ATOM 1404 C CA . ARG A 1 171 ? 18.876 5.567 -14.628 1.00 94.69 171 ARG A CA 1
ATOM 1405 C C . ARG A 1 171 ? 18.509 7.023 -14.406 1.00 94.69 171 ARG A C 1
ATOM 1407 O O . ARG A 1 171 ? 18.322 7.433 -13.268 1.00 94.69 171 ARG A O 1
ATOM 1414 N N . GLU A 1 172 ? 18.357 7.762 -15.503 1.00 93.69 172 GLU A N 1
ATOM 1415 C CA . GLU A 1 172 ? 17.961 9.172 -15.496 1.00 93.69 172 GLU A CA 1
ATOM 1416 C C . GLU A 1 172 ? 16.618 9.363 -14.781 1.00 93.69 172 GLU A C 1
ATOM 1418 O O . GLU A 1 172 ? 16.480 10.285 -13.985 1.00 93.69 172 GLU A O 1
ATOM 1423 N N . LEU A 1 173 ? 15.679 8.420 -14.932 1.00 94.62 173 LEU A N 1
ATOM 1424 C CA . LEU A 1 173 ? 14.400 8.456 -14.215 1.00 94.62 173 LEU A CA 1
ATOM 1425 C C . LEU A 1 173 ? 14.545 8.398 -12.685 1.00 94.62 173 LEU A C 1
ATOM 1427 O O . LEU A 1 173 ? 13.647 8.863 -11.986 1.00 94.62 173 LEU A O 1
ATOM 1431 N N . MET A 1 174 ? 15.637 7.843 -12.156 1.00 93.75 174 MET A N 1
ATOM 1432 C CA . MET A 1 174 ? 15.860 7.727 -10.710 1.00 93.75 174 MET A CA 1
ATOM 1433 C C . MET A 1 174 ? 16.677 8.884 -10.128 1.00 93.75 174 MET A C 1
ATOM 1435 O O . MET A 1 174 ? 16.611 9.125 -8.927 1.00 93.75 174 MET A O 1
ATOM 1439 N N . THR A 1 175 ? 17.496 9.552 -10.947 1.00 91.50 175 THR A N 1
ATOM 1440 C CA . THR A 1 175 ? 18.515 10.504 -10.468 1.00 91.50 175 THR A CA 1
ATOM 1441 C C . THR A 1 175 ? 18.327 11.932 -10.965 1.00 91.50 175 THR A C 1
ATOM 1443 O O . THR A 1 175 ? 18.871 12.851 -10.358 1.00 91.50 175 THR A O 1
ATOM 1446 N N . ASP A 1 176 ? 17.633 12.134 -12.086 1.00 92.69 176 ASP A N 1
ATOM 1447 C CA . ASP A 1 176 ? 17.428 13.466 -12.656 1.00 92.69 176 ASP A CA 1
ATOM 1448 C C . ASP A 1 176 ? 16.407 14.256 -11.827 1.00 92.69 176 ASP A C 1
ATOM 1450 O O . ASP A 1 176 ? 15.310 13.776 -11.544 1.00 92.69 176 ASP A O 1
ATOM 1454 N N . MET A 1 177 ? 16.747 15.500 -11.486 1.00 91.44 177 MET A N 1
ATOM 1455 C CA . MET A 1 177 ? 15.877 16.409 -10.736 1.00 91.44 177 MET A CA 1
ATOM 1456 C C . MET A 1 177 ? 14.588 16.779 -11.486 1.00 91.44 177 MET A C 1
ATOM 1458 O O . MET A 1 177 ? 13.616 17.210 -10.870 1.00 91.44 177 MET A O 1
ATOM 1462 N N . SER A 1 178 ? 14.586 16.647 -12.813 1.00 93.19 178 SER A N 1
ATOM 1463 C CA . SER A 1 178 ? 13.423 16.862 -13.679 1.00 93.19 178 SER A CA 1
ATOM 1464 C C . SER A 1 178 ? 12.564 15.607 -13.864 1.00 93.19 178 SER A C 1
ATOM 1466 O O . SER A 1 178 ? 11.509 15.675 -14.502 1.00 93.19 178 SER A O 1
ATOM 1468 N N . SER A 1 179 ? 12.992 14.465 -13.314 1.00 93.31 179 SER A N 1
ATOM 1469 C CA . SER A 1 179 ? 12.257 13.213 -13.439 1.00 93.31 179 SER A CA 1
ATOM 1470 C C . SER A 1 179 ? 10.901 13.296 -12.731 1.00 93.31 179 SER A C 1
ATOM 1472 O O . SER A 1 179 ? 10.843 13.675 -11.559 1.00 93.31 179 SER A O 1
ATOM 1474 N N . PRO A 1 180 ? 9.809 12.838 -13.372 1.00 93.06 180 PRO A N 1
ATOM 1475 C CA . PRO A 1 180 ? 8.509 12.729 -12.715 1.00 93.06 180 PRO A CA 1
ATOM 1476 C C . PRO A 1 180 ? 8.485 11.667 -11.604 1.00 93.06 180 PRO A C 1
ATOM 1478 O O . PRO A 1 180 ? 7.512 11.594 -10.862 1.00 93.06 180 PRO A O 1
ATOM 1481 N N . LEU A 1 181 ? 9.517 10.819 -11.505 1.00 92.88 181 LEU A N 1
ATOM 1482 C CA . LEU A 1 181 ? 9.611 9.754 -10.504 1.00 92.88 181 LEU A CA 1
ATOM 1483 C C . LEU A 1 181 ? 10.547 10.096 -9.338 1.00 92.88 181 LEU A C 1
ATOM 1485 O O . LEU A 1 181 ? 10.714 9.267 -8.447 1.00 92.88 181 LEU A O 1
ATOM 1489 N N . LEU A 1 182 ? 11.160 11.284 -9.329 1.00 90.88 182 LEU A N 1
ATOM 1490 C CA . LEU A 1 182 ? 12.179 11.647 -8.340 1.00 90.88 182 LEU A CA 1
ATOM 1491 C C . LEU A 1 182 ? 11.682 11.516 -6.892 1.00 90.88 182 LEU A C 1
ATOM 1493 O O . LEU A 1 182 ? 12.427 11.063 -6.026 1.00 90.88 182 LEU A O 1
ATOM 1497 N N . ASP A 1 183 ? 10.412 11.840 -6.638 1.00 91.19 183 ASP A N 1
ATOM 1498 C CA . ASP A 1 183 ? 9.809 11.769 -5.302 1.00 91.19 183 ASP A CA 1
ATOM 1499 C C . ASP A 1 183 ? 9.797 10.345 -4.712 1.00 91.19 183 ASP A C 1
ATOM 1501 O O . ASP A 1 183 ? 9.762 10.181 -3.489 1.00 91.19 183 ASP A O 1
ATOM 1505 N N . PHE A 1 184 ? 9.882 9.311 -5.557 1.00 90.50 184 PHE A N 1
ATOM 1506 C CA . PHE A 1 184 ? 9.971 7.911 -5.133 1.00 90.50 184 PHE A CA 1
ATOM 1507 C C . PHE A 1 184 ? 11.399 7.469 -4.780 1.00 90.50 184 PHE A C 1
ATOM 1509 O O . PHE A 1 184 ? 11.578 6.379 -4.233 1.00 90.50 184 PHE A O 1
ATOM 1516 N N . TYR A 1 185 ? 12.411 8.305 -5.038 1.00 91.62 185 TYR A N 1
ATOM 1517 C CA . TYR A 1 185 ? 13.823 8.009 -4.776 1.00 91.62 185 TYR A CA 1
ATOM 1518 C C . TYR A 1 185 ? 14.471 9.013 -3.811 1.00 91.62 185 TYR A C 1
ATOM 1520 O O . TYR A 1 185 ? 15.458 9.666 -4.160 1.00 91.62 185 TYR A O 1
ATOM 1528 N N . PRO A 1 186 ? 13.963 9.146 -2.572 1.00 89.81 186 PRO A N 1
ATOM 1529 C CA . PRO A 1 186 ? 14.581 10.027 -1.594 1.00 89.81 186 PRO A CA 1
ATOM 1530 C C . PRO A 1 186 ? 15.978 9.520 -1.204 1.00 89.81 186 PRO A C 1
ATOM 1532 O O . PRO A 1 186 ? 16.180 8.323 -0.992 1.00 89.81 186 PRO A O 1
ATOM 1535 N N . THR A 1 187 ? 16.935 10.438 -1.052 1.00 84.81 187 THR A N 1
ATOM 1536 C CA . THR A 1 187 ? 18.290 10.118 -0.566 1.00 84.81 187 THR A CA 1
ATOM 1537 C C . THR A 1 187 ? 18.274 9.639 0.886 1.00 84.81 187 THR A C 1
ATOM 1539 O O . THR A 1 187 ? 19.024 8.735 1.241 1.00 84.81 187 THR A O 1
ATOM 1542 N N . ASP A 1 188 ? 17.377 10.211 1.695 1.00 82.81 188 ASP A N 1
ATOM 1543 C CA . ASP A 1 188 ? 17.184 9.882 3.105 1.00 82.81 188 ASP A CA 1
ATOM 1544 C C . ASP A 1 188 ? 15.699 9.645 3.402 1.00 82.81 188 ASP A C 1
ATOM 1546 O O . ASP A 1 188 ? 14.826 10.396 2.960 1.00 82.81 188 ASP A O 1
ATOM 1550 N N . PHE A 1 189 ? 15.405 8.629 4.211 1.00 81.31 189 PHE A N 1
ATOM 1551 C CA . PHE A 1 189 ? 14.059 8.326 4.700 1.00 81.31 189 PHE A CA 1
ATOM 1552 C C . PHE A 1 189 ? 14.057 8.209 6.223 1.00 81.31 189 PHE A C 1
ATOM 1554 O O . PHE A 1 189 ? 15.059 7.861 6.852 1.00 81.31 189 PHE A O 1
ATOM 1561 N N . LYS A 1 190 ? 12.909 8.497 6.840 1.00 77.56 190 LYS A N 1
ATOM 1562 C CA . LYS A 1 190 ? 12.758 8.356 8.290 1.00 77.56 190 LYS A CA 1
ATOM 1563 C C . LYS A 1 190 ? 12.482 6.896 8.632 1.00 77.56 190 LYS A C 1
ATOM 1565 O O . LYS A 1 190 ? 11.659 6.251 7.987 1.00 77.56 190 LYS A O 1
ATOM 1570 N N . LEU A 1 191 ? 13.157 6.390 9.658 1.00 76.06 191 LEU A N 1
ATOM 1571 C CA . LEU A 1 191 ? 12.892 5.070 10.219 1.00 76.06 191 LEU A CA 1
ATOM 1572 C C . LEU A 1 191 ? 12.019 5.197 11.463 1.00 76.06 191 LEU A C 1
ATOM 1574 O O . LEU A 1 191 ? 12.392 5.883 12.417 1.00 76.06 191 LEU A O 1
ATOM 1578 N N . ASP A 1 192 ? 10.885 4.503 11.466 1.00 79.94 192 ASP A N 1
ATOM 1579 C CA . ASP A 1 192 ? 10.025 4.390 12.640 1.00 79.94 192 ASP A CA 1
ATOM 1580 C C . ASP A 1 192 ? 10.241 3.037 13.326 1.00 79.94 192 ASP A C 1
ATOM 1582 O O . ASP A 1 192 ? 9.887 1.975 12.805 1.00 79.94 192 ASP A O 1
ATOM 1586 N N . MET A 1 193 ? 10.840 3.083 14.518 1.00 75.56 193 MET A N 1
ATOM 1587 C CA . MET A 1 193 ? 11.079 1.901 15.345 1.00 75.56 193 MET A CA 1
ATOM 1588 C C . MET A 1 193 ? 9.780 1.302 15.880 1.00 75.56 193 MET A C 1
ATOM 1590 O O . MET A 1 193 ? 9.763 0.104 16.118 1.00 75.56 193 MET A O 1
ATOM 1594 N N . ASN A 1 194 ? 8.712 2.081 16.087 1.00 78.00 194 ASN A N 1
ATOM 1595 C CA . ASN A 1 194 ? 7.420 1.627 16.623 1.00 78.00 194 ASN A CA 1
ATOM 1596 C C . ASN A 1 194 ? 7.533 0.573 17.757 1.00 78.00 194 ASN A C 1
ATOM 1598 O O . ASN A 1 194 ? 6.943 -0.509 17.700 1.00 78.00 194 ASN A O 1
ATOM 1602 N N . GLY A 1 195 ? 8.387 0.842 18.753 1.00 70.56 195 GLY A N 1
ATOM 1603 C CA . GLY A 1 195 ? 8.637 -0.060 19.889 1.00 70.56 195 GLY A CA 1
ATOM 1604 C C . GLY A 1 195 ? 9.420 -1.345 19.568 1.00 70.56 195 GLY A C 1
ATOM 1605 O O . GLY A 1 195 ? 9.571 -2.207 20.435 1.00 70.56 195 GLY A O 1
ATOM 1606 N N . LYS A 1 196 ? 9.923 -1.512 18.341 1.00 78.50 196 LYS A N 1
ATOM 1607 C CA . LYS A 1 196 ? 10.785 -2.630 17.941 1.00 78.50 196 LYS A CA 1
ATOM 1608 C C . LYS A 1 196 ? 12.197 -2.454 18.483 1.00 78.50 196 LYS A C 1
ATOM 1610 O O . LYS A 1 196 ? 12.681 -1.346 18.682 1.00 78.50 196 LYS A O 1
ATOM 1615 N N . ARG A 1 197 ? 12.871 -3.584 18.704 1.00 72.88 197 ARG A N 1
ATOM 1616 C CA . ARG A 1 197 ? 14.217 -3.621 19.292 1.00 72.88 197 ARG A CA 1
ATOM 1617 C C . ARG A 1 197 ? 15.315 -3.350 18.268 1.00 72.88 197 ARG A C 1
ATOM 1619 O O . ARG A 1 197 ? 16.362 -2.826 18.632 1.00 72.88 197 ARG A O 1
ATOM 1626 N N . PHE A 1 198 ? 15.099 -3.737 17.014 1.00 73.81 198 PHE A N 1
ATOM 1627 C CA . PHE A 1 198 ? 16.128 -3.686 15.982 1.00 73.81 198 PHE A CA 1
ATOM 1628 C C . PHE A 1 198 ? 15.688 -2.855 14.782 1.00 73.81 198 PHE A C 1
ATOM 1630 O O . PHE A 1 198 ? 14.527 -2.901 14.381 1.00 73.81 198 PHE A O 1
ATOM 1637 N N . SER A 1 199 ? 16.642 -2.153 14.168 1.00 68.69 199 SER A N 1
ATOM 1638 C CA . SER A 1 199 ? 16.386 -1.269 13.028 1.00 68.69 199 SER A CA 1
ATOM 1639 C C . SER A 1 199 ? 15.820 -2.000 11.808 1.00 68.69 199 SER A C 1
ATOM 1641 O O . SER A 1 199 ? 14.975 -1.459 11.116 1.00 68.69 199 SER A O 1
ATOM 1643 N N . TRP A 1 200 ? 16.182 -3.258 11.561 1.00 76.88 200 TRP A N 1
ATOM 1644 C CA . TRP A 1 200 ? 15.624 -4.042 10.447 1.00 76.88 200 TRP A CA 1
ATOM 1645 C C . TRP A 1 200 ? 14.146 -4.435 10.637 1.00 76.88 200 TRP A C 1
ATOM 1647 O O . TRP A 1 200 ? 13.526 -4.948 9.712 1.00 76.88 200 TRP A O 1
ATOM 1657 N N . GLN A 1 201 ? 13.579 -4.207 11.826 1.00 75.94 201 GLN A N 1
ATOM 1658 C CA . GLN A 1 201 ? 12.151 -4.388 12.113 1.00 75.94 201 GLN A CA 1
ATOM 1659 C C . GLN A 1 201 ? 11.355 -3.080 11.979 1.00 75.94 201 GLN A C 1
ATOM 1661 O O . GLN A 1 201 ? 10.148 -3.085 12.226 1.00 75.94 201 GLN A O 1
ATOM 1666 N N . THR A 1 202 ? 12.029 -1.969 11.665 1.00 67.69 202 THR A N 1
ATOM 1667 C CA . THR A 1 202 ? 11.414 -0.644 11.530 1.00 67.69 202 THR A CA 1
ATOM 1668 C C . THR A 1 202 ? 10.574 -0.526 10.272 1.00 67.69 202 THR A C 1
ATOM 1670 O O . THR A 1 202 ? 10.768 -1.237 9.283 1.00 67.69 202 THR A O 1
ATOM 1673 N N . PHE A 1 203 ? 9.675 0.449 10.299 1.00 73.88 203 PHE A N 1
ATOM 1674 C CA . PHE A 1 203 ? 8.982 0.909 9.112 1.00 73.88 203 PHE A CA 1
ATOM 1675 C C . PHE A 1 203 ? 9.792 2.016 8.441 1.00 73.88 203 PHE A C 1
ATOM 1677 O O . PHE A 1 203 ? 10.305 2.920 9.101 1.00 73.88 203 PHE A O 1
ATOM 1684 N N . HIS A 1 204 ? 9.890 1.940 7.117 1.00 70.44 204 HIS A N 1
ATOM 1685 C CA . HIS A 1 204 ? 10.422 3.025 6.306 1.00 70.44 204 HIS A CA 1
ATOM 1686 C C . HIS A 1 204 ? 9.285 4.020 6.076 1.00 70.44 204 HIS A C 1
ATOM 1688 O O . HIS A 1 204 ? 8.268 3.669 5.483 1.00 70.44 204 HIS A O 1
ATOM 1694 N N . GLN A 1 205 ? 9.430 5.246 6.569 1.00 55.25 205 GLN A N 1
ATOM 1695 C CA . GLN A 1 205 ? 8.438 6.301 6.398 1.00 55.25 205 GLN A CA 1
ATOM 1696 C C . GLN A 1 205 ? 8.824 7.147 5.177 1.00 55.25 205 GLN A C 1
ATOM 1698 O O . GLN A 1 205 ? 9.574 8.121 5.283 1.00 55.25 205 GLN A O 1
ATOM 1703 N N . GLY A 1 206 ? 8.344 6.731 4.002 1.00 52.50 206 GLY A N 1
ATOM 1704 C CA . GLY A 1 206 ? 8.319 7.548 2.784 1.00 52.50 206 GLY A CA 1
ATOM 1705 C C . GLY A 1 206 ? 7.029 8.371 2.709 1.00 52.50 206 GLY A C 1
ATOM 1706 O O . GLY A 1 206 ? 5.993 7.935 3.218 1.00 52.50 206 GLY A O 1
ATOM 1707 N N . ARG A 1 207 ? 7.075 9.566 2.099 1.00 43.75 207 ARG A N 1
ATOM 1708 C CA . ARG A 1 207 ? 5.865 10.369 1.845 1.00 43.75 207 ARG A CA 1
ATOM 1709 C C . ARG A 1 207 ? 4.956 9.596 0.886 1.00 43.75 207 ARG A C 1
ATOM 1711 O O . ARG A 1 207 ? 5.364 9.284 -0.226 1.00 43.75 207 ARG A O 1
ATOM 1718 N N . GLN A 1 208 ? 3.739 9.294 1.325 1.00 43.94 208 GLN A N 1
ATOM 1719 C CA . GLN A 1 208 ? 2.691 8.741 0.471 1.00 43.94 208 GLN A CA 1
ATOM 1720 C C . GLN A 1 208 ? 2.133 9.901 -0.365 1.00 43.94 208 GLN A C 1
ATOM 1722 O O . GLN A 1 208 ? 1.343 10.696 0.137 1.00 43.94 208 GLN A O 1
ATOM 1727 N N . LEU A 1 209 ? 2.596 10.058 -1.605 1.00 35.75 209 LEU A N 1
ATOM 1728 C CA . LEU A 1 209 ? 1.946 10.945 -2.569 1.00 35.75 209 LEU A CA 1
ATOM 1729 C C . LEU A 1 209 ? 0.899 10.108 -3.316 1.00 35.75 209 LEU A C 1
ATOM 1731 O O . LEU A 1 209 ? 1.256 9.161 -4.017 1.00 35.75 209 LEU A O 1
ATOM 1735 N N . GLN A 1 210 ? -0.381 10.409 -3.068 1.00 34.00 210 GLN A N 1
ATOM 1736 C CA . GLN A 1 210 ? -1.516 9.933 -3.869 1.00 34.00 210 GLN A CA 1
ATOM 1737 C C . GLN A 1 210 ? -1.667 10.781 -5.129 1.00 34.00 210 GLN A C 1
ATOM 1739 O O . GLN A 1 210 ? -1.468 12.013 -5.021 1.00 34.00 210 GLN A O 1
#

Organism: Juglans regia (NCBI:txid51240)

Sequence (210 aa):
MSIIQMEKERELRFRRFSRNKLISYSSKPMSQNPPNSLNQSSAVDIQTQMHCIDTGTNANVDKIKLGEKGWKERFYAEKFEAQTEDECERILRNAVSKYIEGMCWVMHYYYEGVCSWQWFYPYHYAPFASDFHGIDKLNIEFTLGKPLKPFDQLLGVLPAASAHALPLFYRELMTDMSSPLLDFYPTDFKLDMNGKRFSWQTFHQGRQLQ

pLDDT: mean 75.03, std 24.8, range [23.45, 98.25]

Foldseek 3Di:
DDPVVVVVVVVVLVVVVVVVPPPDDDDDDDDDDDDDDDDDDDDDDDPDPPPPPPDDPPVVPPQLPPPDPCSQVSCQCPFVVQPDPVSSLVVLVVLLLLVVLVVVQVVCCVRPRGQAQPRDRLGLDHHDPVSNPPNVVRDHHGDHDDHDDPQRVCLQPDALVVLVVHPPVSSCLRPPPPHPCPLVHDPDWDWACVPPDDSVPTGTDRDDDD

Radius of gyration: 26.27 Å; chains: 1; bounding box: 76×56×48 Å

Secondary structure (DSSP, 8-state):
--HHHHHHHHHHHHHHHHHTT-----PPPP--PPP---------------------------SS-TTSTTHHHHHHHHHS---SHHHHHHHHHHHHHHHHHHHHHHHHHHHH--S-SS-----SSPPPGGG--SGGG---------PPPHHHHHHHHS-GGGGGGS-HHHHHHHH-TT-TTGGGS-S--EEE-TT-SSGGGSEEE-----